Protein AF-A0A0C9X434-F1 (afdb_monomer_lite)

Secondary structure (DSSP, 8-state):
-HHHHHTTTT------PPPP-BPP----HHHHHHHHHHHS-TT--HHHHHHHHHHHHT-HHHHHHHHHHHS--STTPPP-SS-HHHHHHHHHHHHHH-HHHHHTTS-HHHHTT---HHHHHHHHHHHHHHHHHHTT--SB-TTS-B--PPPPBP-GGG--------S--S-SSTT--TT------

Foldseek 3Di:
DVVVVVVVVPVPPPPPDPFDADEFQPDPVVLLVVLQPVQWAPPQDPVLSVLLSCLLLQPQVLQLVQLCLCQDDDPPRDHDLFDPSLLVSLVVSCVVCDDVNLNRRDYPVQVVVVDDPVSSSVSVSNSSVSSCVSSVSHCADPVSDGNHRHDRYDCVVVDDDDDDDDPDPDDPDPPDDPPPPDPPD

Organism: NCBI:txid1095629

Radius of gyration: 24.81 Å; chains: 1; bounding box: 71×57×75 Å

Structure (mmCIF, N/CA/C/O backbone):
data_AF-A0A0C9X434-F1
#
_entry.id   AF-A0A0C9X434-F1
#
loop_
_atom_site.group_PDB
_atom_site.id
_atom_site.type_symbol
_atom_site.label_atom_id
_atom_site.label_alt_id
_atom_site.label_comp_id
_atom_site.label_asym_id
_atom_site.label_entity_id
_atom_site.label_seq_id
_atom_site.pdbx_PDB_ins_code
_atom_site.Cartn_x
_atom_site.Cartn_y
_atom_site.Cartn_z
_atom_site.occupancy
_atom_site.B_iso_or_equiv
_atom_site.auth_seq_id
_atom_site.auth_comp_id
_atom_site.auth_asym_id
_atom_site.auth_atom_id
_atom_site.pdbx_PDB_model_num
ATOM 1 N N . ILE A 1 1 ? -21.877 -4.571 -55.186 1.00 58.72 1 ILE A N 1
ATOM 2 C CA . ILE A 1 1 ? -22.002 -5.727 -54.260 1.00 58.72 1 ILE A CA 1
ATOM 3 C C . ILE A 1 1 ? -20.679 -6.030 -53.544 1.00 58.72 1 ILE A C 1
ATOM 5 O O . ILE A 1 1 ? -20.698 -6.117 -52.329 1.00 58.72 1 ILE A O 1
ATOM 9 N N . LEU A 1 2 ? -19.528 -6.064 -54.231 1.00 55.84 2 LEU A N 1
ATOM 10 C CA . LEU A 1 2 ? -18.211 -6.317 -53.606 1.00 55.84 2 LEU A CA 1
ATOM 11 C C . LEU A 1 2 ? -17.704 -5.235 -52.627 1.00 55.84 2 LEU A C 1
ATOM 13 O O . LEU A 1 2 ? -17.025 -5.563 -51.663 1.00 55.84 2 LEU A O 1
ATOM 17 N N . VAL A 1 3 ? -18.071 -3.964 -52.819 1.00 55.84 3 VAL A N 1
ATOM 18 C CA . VAL A 1 3 ? -17.624 -2.860 -51.937 1.00 55.84 3 VAL A CA 1
ATOM 19 C C . VAL A 1 3 ? -18.258 -2.934 -50.539 1.00 55.84 3 VAL A C 1
ATOM 21 O O . VAL A 1 3 ? -17.633 -2.547 -49.560 1.00 55.84 3 VAL A O 1
ATOM 24 N N . TRP A 1 4 ? -19.458 -3.510 -50.428 1.00 54.38 4 TRP A N 1
ATOM 25 C CA . TRP A 1 4 ? -20.174 -3.654 -49.154 1.00 54.38 4 TRP A CA 1
ATOM 26 C C . TRP A 1 4 ? -19.685 -4.839 -48.306 1.00 54.38 4 TRP A C 1
ATOM 28 O O . TRP A 1 4 ? -19.916 -4.867 -47.101 1.00 54.38 4 TRP A O 1
ATOM 38 N N . PHE A 1 5 ? -18.977 -5.801 -48.909 1.00 55.50 5 PHE A N 1
ATOM 39 C CA . PHE A 1 5 ? -18.394 -6.934 -48.180 1.00 55.50 5 PHE A CA 1
ATOM 40 C C . PHE A 1 5 ? -17.085 -6.569 -47.466 1.00 55.50 5 PHE A C 1
ATOM 42 O O . PHE A 1 5 ? -16.786 -7.133 -46.417 1.00 55.50 5 PHE A O 1
ATOM 49 N N . LEU A 1 6 ? -16.335 -5.588 -47.979 1.00 54.69 6 LEU A N 1
ATOM 50 C CA . LEU A 1 6 ? -15.080 -5.129 -47.368 1.00 54.69 6 LEU A CA 1
ATOM 51 C C . LEU A 1 6 ? -15.298 -4.220 -46.151 1.00 54.69 6 LEU A C 1
ATOM 53 O O . LEU A 1 6 ? -14.423 -4.122 -45.301 1.00 54.69 6 LEU A O 1
ATOM 57 N N . THR A 1 7 ? -16.470 -3.595 -46.022 1.00 55.66 7 THR A N 1
ATOM 58 C CA . THR A 1 7 ? -16.814 -2.776 -44.849 1.00 55.66 7 THR A CA 1
ATOM 59 C C . THR A 1 7 ? -17.311 -3.599 -43.659 1.00 55.66 7 THR A C 1
ATOM 61 O O . THR A 1 7 ? -17.384 -3.070 -42.554 1.00 55.66 7 THR A O 1
ATOM 64 N N . TRP A 1 8 ? -17.639 -4.884 -43.853 1.00 50.28 8 TRP A N 1
ATOM 65 C CA . TRP A 1 8 ? -18.093 -5.766 -42.768 1.00 50.28 8 TRP A CA 1
ATOM 66 C C . TRP A 1 8 ? -16.923 -6.446 -42.036 1.00 50.28 8 TRP A C 1
ATOM 68 O O . TRP A 1 8 ? -17.038 -6.760 -40.854 1.00 50.28 8 TRP A O 1
ATOM 78 N N . SER A 1 9 ? -15.759 -6.620 -42.678 1.00 50.66 9 SER A N 1
ATOM 79 C CA . SER A 1 9 ? -14.592 -7.241 -42.025 1.00 50.66 9 SER A CA 1
ATOM 80 C C . SER A 1 9 ? -13.785 -6.282 -41.137 1.00 50.66 9 SER A C 1
ATOM 82 O O . SER A 1 9 ? -12.748 -6.675 -40.608 1.00 50.66 9 SER A O 1
ATOM 84 N N . SER A 1 10 ? -14.232 -5.034 -40.969 1.00 52.25 10 SER A N 1
ATOM 85 C CA . SER A 1 10 ? -13.560 -4.015 -40.148 1.00 52.25 10 SER A CA 1
ATOM 86 C C . SER A 1 10 ? -14.001 -4.017 -38.685 1.00 52.25 10 SER A C 1
ATOM 88 O O . SER A 1 10 ? -13.535 -3.176 -37.916 1.00 52.25 10 SER A O 1
ATOM 90 N N . VAL A 1 11 ? -14.860 -4.955 -38.268 1.00 59.09 11 VAL A N 1
ATOM 91 C CA . VAL A 1 11 ? -15.034 -5.268 -36.843 1.00 59.09 11 VAL A CA 1
ATOM 92 C C . VAL A 1 11 ? -13.801 -6.056 -36.408 1.00 59.09 11 VAL A C 1
ATOM 94 O O . VAL A 1 11 ? -13.828 -7.265 -36.202 1.00 59.09 11 VAL A O 1
ATOM 97 N N . VAL A 1 12 ? -12.670 -5.353 -36.362 1.00 58.56 12 VAL A N 1
ATOM 98 C CA . VAL A 1 12 ? -11.446 -5.829 -35.740 1.00 58.56 12 VAL A CA 1
ATOM 99 C C . VAL A 1 12 ? -11.810 -6.019 -34.279 1.00 58.56 12 VAL A C 1
ATOM 101 O O . VAL A 1 12 ? -11.968 -5.050 -33.537 1.00 58.56 12 VAL A O 1
ATOM 104 N N . SER A 1 13 ? -12.015 -7.269 -33.875 1.00 53.12 13 SER A N 1
ATOM 105 C CA . SER A 1 13 ? -12.019 -7.633 -32.468 1.00 53.12 13 SER A CA 1
ATOM 106 C C . SER A 1 13 ? -10.692 -7.147 -31.897 1.00 53.12 13 SER A C 1
ATOM 108 O O . SER A 1 13 ? -9.650 -7.750 -32.144 1.00 53.12 13 SER A O 1
ATOM 110 N N . PHE A 1 14 ? -10.708 -6.025 -31.179 1.00 53.12 14 PHE A N 1
ATOM 111 C CA . PHE A 1 14 ? -9.591 -5.633 -30.337 1.00 53.12 14 PHE A CA 1
ATOM 112 C C . PHE A 1 14 ? -9.531 -6.660 -29.212 1.00 53.12 14 PHE A C 1
ATOM 114 O O . PHE A 1 14 ? -10.149 -6.503 -28.162 1.00 53.12 14 PHE A O 1
ATOM 121 N N . THR A 1 15 ? -8.830 -7.763 -29.453 1.00 56.44 15 THR A N 1
ATOM 122 C CA . THR A 1 15 ? -8.401 -8.642 -28.378 1.00 56.44 15 THR A CA 1
ATOM 123 C C . THR A 1 15 ? -7.358 -7.858 -27.594 1.00 56.44 15 THR A C 1
ATOM 125 O O . THR A 1 15 ? -6.183 -7.828 -27.959 1.00 56.44 15 THR A O 1
ATOM 128 N N . TYR A 1 16 ? -7.795 -7.156 -26.551 1.00 58.44 16 TYR A N 1
ATOM 129 C CA . TYR A 1 16 ? -6.883 -6.685 -25.522 1.00 58.44 16 TYR A CA 1
ATOM 130 C C . TYR A 1 16 ? -6.315 -7.938 -24.861 1.00 58.44 16 TYR A C 1
ATOM 132 O O . TYR A 1 16 ? -7.017 -8.631 -24.126 1.00 58.44 16 TYR A O 1
ATOM 140 N N . ALA A 1 17 ? -5.059 -8.268 -25.162 1.00 59.09 17 ALA A N 1
ATOM 141 C CA . ALA A 1 17 ? -4.312 -9.150 -24.284 1.00 59.09 17 ALA A CA 1
ATOM 142 C C . ALA A 1 17 ? -4.352 -8.509 -22.892 1.00 59.09 17 ALA A C 1
ATOM 144 O O . ALA A 1 17 ? -4.093 -7.307 -22.770 1.00 59.09 17 ALA A O 1
ATOM 145 N N . ALA A 1 18 ? -4.736 -9.278 -21.870 1.00 67.75 18 ALA A N 1
ATOM 146 C CA . ALA A 1 18 ? -4.670 -8.799 -20.498 1.00 67.75 18 ALA A CA 1
ATOM 147 C C . ALA A 1 18 ? -3.255 -8.260 -20.260 1.00 67.75 18 ALA A C 1
ATOM 149 O O . ALA A 1 18 ? -2.272 -8.935 -20.584 1.00 67.75 18 ALA A O 1
ATOM 150 N N . SER A 1 19 ? -3.154 -7.019 -19.776 1.00 74.50 19 SER A N 1
ATOM 151 C CA . SER A 1 19 ? -1.856 -6.433 -19.453 1.00 74.50 19 SER A CA 1
ATOM 152 C C . SER A 1 19 ? -1.111 -7.393 -18.527 1.00 74.50 19 SER A C 1
ATOM 154 O O . SER A 1 19 ? -1.734 -7.915 -17.601 1.00 74.50 19 SER A O 1
ATOM 156 N N . PRO A 1 20 ? 0.188 -7.644 -18.752 1.00 88.00 20 PRO A N 1
ATOM 157 C CA . PRO A 1 20 ? 0.951 -8.516 -17.874 1.00 88.00 20 PRO A CA 1
ATOM 158 C C . PRO A 1 20 ? 0.869 -7.989 -16.436 1.00 88.00 20 PRO A C 1
ATOM 160 O O . PRO A 1 20 ? 0.933 -6.778 -16.209 1.00 88.00 20 PRO A O 1
ATOM 163 N N . GLN A 1 21 ? 0.695 -8.904 -15.487 1.00 92.44 21 GLN A N 1
ATOM 164 C CA . GLN A 1 21 ? 0.549 -8.611 -14.064 1.00 92.44 21 GLN A CA 1
ATOM 165 C C . GLN A 1 21 ? 1.697 -9.244 -13.280 1.00 92.44 21 GLN A C 1
ATOM 167 O O . GLN A 1 21 ? 2.236 -10.278 -13.677 1.00 92.44 21 GLN A O 1
ATOM 172 N N . HIS A 1 22 ? 2.054 -8.638 -12.150 1.00 92.75 22 HIS A N 1
ATOM 173 C CA . HIS A 1 22 ? 2.892 -9.296 -11.152 1.00 92.75 22 HIS A CA 1
ATOM 174 C C . HIS A 1 22 ? 2.028 -10.036 -10.131 1.00 92.75 22 HIS A C 1
ATOM 176 O O . HIS A 1 22 ? 0.916 -9.592 -9.845 1.00 92.75 22 HIS A O 1
ATOM 182 N N . PRO A 1 23 ? 2.536 -11.133 -9.545 1.00 93.56 23 PRO A N 1
ATOM 183 C CA . PRO A 1 23 ? 1.849 -11.804 -8.451 1.00 93.56 23 PRO A CA 1
ATOM 184 C C . PRO A 1 23 ? 1.700 -10.872 -7.244 1.00 93.56 23 PRO A C 1
ATOM 186 O O . PRO A 1 23 ? 2.479 -9.925 -7.065 1.00 93.56 23 PRO A O 1
ATOM 189 N N . PHE A 1 24 ? 0.720 -11.172 -6.392 1.00 94.62 24 PHE A N 1
ATOM 190 C CA . PHE A 1 24 ? 0.567 -10.487 -5.117 1.00 94.62 24 PHE A CA 1
ATOM 191 C C . PHE A 1 24 ? 1.856 -10.615 -4.280 1.00 94.62 24 PHE A C 1
ATOM 193 O O . PHE A 1 24 ? 2.555 -11.631 -4.365 1.00 94.62 24 PHE A O 1
ATOM 200 N N . PRO A 1 25 ? 2.238 -9.596 -3.485 1.00 93.81 25 PRO A N 1
ATOM 201 C CA . PRO A 1 25 ? 3.433 -9.671 -2.655 1.00 93.81 25 PRO A CA 1
ATOM 202 C C . PRO A 1 25 ? 3.464 -10.886 -1.719 1.00 93.81 25 PRO A C 1
ATOM 204 O O . PRO A 1 25 ? 2.864 -10.887 -0.646 1.00 93.81 25 PRO A O 1
ATOM 207 N N . ASN A 1 26 ? 4.260 -11.892 -2.083 1.00 93.94 26 ASN A N 1
ATOM 208 C CA . ASN A 1 26 ? 4.525 -13.047 -1.232 1.00 93.94 26 ASN A CA 1
ATOM 209 C C . ASN A 1 26 ? 5.639 -12.716 -0.221 1.00 93.94 26 ASN A C 1
ATOM 211 O O . ASN A 1 26 ? 6.844 -12.886 -0.475 1.00 93.94 26 ASN A O 1
ATOM 215 N N . ILE A 1 27 ? 5.226 -12.156 0.917 1.00 94.81 27 ILE A N 1
ATOM 216 C CA . ILE A 1 27 ? 6.074 -11.901 2.083 1.00 94.81 27 ILE A CA 1
ATOM 217 C C . ILE A 1 27 ? 5.517 -12.623 3.315 1.00 94.81 27 ILE A C 1
ATOM 219 O O . ILE A 1 27 ? 4.300 -12.762 3.440 1.00 94.81 27 ILE A O 1
ATOM 223 N N . PRO A 1 28 ? 6.371 -13.051 4.264 1.00 96.75 28 PRO A N 1
ATOM 224 C CA . PRO A 1 28 ? 5.884 -13.588 5.526 1.00 96.75 28 PRO A CA 1
ATOM 225 C C . PRO A 1 28 ? 4.999 -12.568 6.246 1.00 96.75 28 PRO A C 1
ATOM 227 O O . PRO A 1 28 ? 5.382 -11.406 6.400 1.00 96.75 28 PRO A O 1
ATOM 230 N N . PHE A 1 29 ? 3.845 -13.014 6.745 1.00 95.69 29 PHE A N 1
ATOM 231 C CA . PHE A 1 29 ? 2.950 -12.147 7.512 1.00 95.69 29 PHE A CA 1
ATOM 232 C C . PHE A 1 29 ? 3.638 -11.556 8.752 1.00 95.69 29 PHE A C 1
ATOM 234 O O . PHE A 1 29 ? 3.378 -10.408 9.095 1.00 95.69 29 PHE A O 1
ATOM 241 N N . SER A 1 30 ? 4.561 -12.292 9.385 1.00 97.25 30 SER A N 1
ATOM 242 C CA . SER A 1 30 ? 5.370 -11.781 10.500 1.00 97.25 30 SER A CA 1
ATOM 243 C C . SER A 1 30 ? 6.166 -10.537 10.109 1.00 97.25 30 SER A C 1
ATOM 245 O O . SER A 1 30 ? 6.069 -9.520 10.782 1.00 97.25 30 SER A O 1
ATOM 247 N N . LEU A 1 31 ? 6.856 -10.563 8.964 1.00 96.75 31 LEU A N 1
ATOM 248 C CA . LEU A 1 31 ? 7.609 -9.413 8.459 1.00 96.75 31 LEU A CA 1
ATOM 249 C C . LEU A 1 31 ? 6.696 -8.204 8.200 1.00 96.75 31 LEU A C 1
ATOM 251 O O . LEU A 1 31 ? 7.048 -7.070 8.535 1.00 96.75 31 LEU A O 1
ATOM 255 N N . PHE A 1 32 ? 5.519 -8.442 7.615 1.00 96.31 32 PHE A N 1
ATOM 256 C CA . PHE A 1 32 ? 4.526 -7.391 7.397 1.00 96.31 32 PHE A CA 1
ATOM 257 C C . PHE A 1 32 ? 4.016 -6.808 8.722 1.00 96.31 32 PHE A C 1
ATOM 259 O O . PHE A 1 32 ? 4.030 -5.592 8.908 1.00 96.31 32 PHE A O 1
ATOM 266 N N . SER A 1 33 ? 3.620 -7.674 9.655 1.00 96.62 33 SER A N 1
ATOM 267 C CA . SER A 1 33 ? 3.124 -7.306 10.981 1.00 96.62 33 SER A CA 1
ATOM 268 C C . SER A 1 33 ? 4.163 -6.505 11.768 1.00 96.62 33 SER A C 1
ATOM 270 O O . SER A 1 33 ? 3.843 -5.438 12.286 1.00 96.62 33 SER A O 1
ATOM 272 N N . ASP A 1 34 ? 5.420 -6.948 11.791 1.00 96.88 34 ASP A N 1
ATOM 273 C CA . ASP A 1 34 ? 6.517 -6.249 12.469 1.00 96.88 34 ASP A CA 1
ATOM 274 C C . ASP A 1 34 ? 6.764 -4.866 11.851 1.00 96.88 34 ASP A C 1
ATOM 276 O O . ASP A 1 34 ? 7.004 -3.877 12.550 1.00 96.88 34 ASP A O 1
ATOM 280 N N . THR A 1 35 ? 6.648 -4.756 10.524 1.00 96.12 35 THR A N 1
ATOM 281 C CA . THR A 1 35 ? 6.764 -3.471 9.819 1.00 96.12 35 THR A CA 1
ATOM 282 C C . THR A 1 35 ? 5.624 -2.522 10.194 1.00 96.12 35 THR A C 1
ATOM 284 O O . THR A 1 35 ? 5.858 -1.338 10.422 1.00 96.12 35 THR A O 1
ATOM 287 N N . VAL A 1 36 ? 4.393 -3.028 10.293 1.00 96.19 36 VAL A N 1
ATOM 288 C CA . VAL A 1 36 ? 3.222 -2.252 10.727 1.00 96.19 36 VAL A CA 1
ATOM 289 C C . VAL A 1 36 ? 3.396 -1.776 12.170 1.00 96.19 36 VAL A C 1
ATOM 291 O O . VAL A 1 36 ? 3.253 -0.583 12.432 1.00 96.19 36 VAL A O 1
ATOM 294 N N . GLN A 1 37 ? 3.769 -2.670 13.089 1.00 94.81 37 GLN A N 1
ATOM 295 C CA . GLN A 1 37 ? 3.933 -2.355 14.513 1.00 94.81 37 GLN A CA 1
ATOM 296 C C . GLN A 1 37 ? 5.099 -1.397 14.782 1.00 94.81 37 GLN A C 1
ATOM 298 O O . GLN A 1 37 ? 5.015 -0.548 15.664 1.00 94.81 37 GLN A O 1
ATOM 303 N N . SER A 1 38 ? 6.185 -1.495 14.012 1.00 94.94 38 SER A N 1
ATOM 304 C CA . SER A 1 38 ? 7.344 -0.603 14.158 1.00 94.94 38 SER A CA 1
ATOM 305 C C . SER A 1 38 ? 7.131 0.789 13.557 1.00 94.94 38 SER A C 1
ATOM 307 O O . SER A 1 38 ? 7.866 1.723 13.894 1.00 94.94 38 SER A O 1
ATOM 309 N N . HIS A 1 39 ? 6.150 0.952 12.663 1.00 94.31 39 HIS A N 1
ATOM 310 C CA . HIS A 1 39 ? 5.916 2.216 11.972 1.00 94.31 39 HIS A CA 1
ATOM 311 C C . HIS A 1 39 ? 4.617 2.917 12.332 1.00 94.31 39 HIS A C 1
ATOM 313 O O . HIS A 1 39 ? 4.609 4.138 12.239 1.00 94.31 39 HIS A O 1
ATOM 319 N N . PHE A 1 40 ? 3.543 2.245 12.731 1.00 95.56 40 PHE A N 1
ATOM 320 C CA . PHE A 1 40 ? 2.268 2.896 13.054 1.00 95.56 40 PHE A CA 1
ATOM 321 C C . PHE A 1 40 ? 2.004 2.994 14.556 1.00 95.56 40 PHE A C 1
ATOM 323 O O . PHE A 1 40 ? 2.776 2.497 15.371 1.00 95.56 40 PHE A O 1
ATOM 330 N N . GLY A 1 41 ? 0.951 3.733 14.922 1.00 93.56 41 GLY A N 1
ATOM 331 C CA . GLY A 1 41 ? 0.478 3.780 16.301 1.00 93.56 41 GLY A CA 1
ATOM 332 C C . GLY A 1 41 ? -0.080 2.424 16.731 1.00 93.56 41 GLY A C 1
ATOM 333 O O . GLY A 1 41 ? -0.521 1.631 15.898 1.00 93.56 41 GLY A O 1
ATOM 334 N N . THR A 1 42 ? -0.076 2.167 18.036 1.00 93.31 42 THR A N 1
ATOM 335 C CA . THR A 1 42 ? -0.544 0.902 18.631 1.00 93.31 42 THR A CA 1
ATOM 336 C C . THR A 1 42 ? -2.022 0.625 18.361 1.00 93.31 42 THR A C 1
ATOM 338 O O . THR A 1 42 ? -2.418 -0.532 18.281 1.00 93.31 42 THR A O 1
ATOM 341 N N . ASP A 1 43 ? -2.813 1.677 18.142 1.00 94.44 43 ASP A N 1
ATOM 342 C CA . ASP A 1 43 ? -4.264 1.593 17.944 1.00 94.44 43 ASP A CA 1
ATOM 343 C C . ASP A 1 43 ? -4.671 1.507 16.462 1.00 94.44 43 ASP A C 1
ATOM 345 O O . ASP A 1 43 ? -5.837 1.704 16.105 1.00 94.44 43 ASP A O 1
ATOM 349 N N . VAL A 1 44 ? -3.719 1.256 15.553 1.00 96.44 44 VAL A N 1
ATOM 350 C CA . VAL A 1 44 ? -4.034 1.109 14.130 1.00 96.44 44 VAL A CA 1
ATOM 351 C C . VAL A 1 44 ? -4.926 -0.115 13.896 1.00 96.44 44 VAL A C 1
ATOM 353 O O . VAL A 1 44 ? -4.575 -1.250 14.205 1.00 96.44 44 VAL A O 1
ATOM 356 N N . SER A 1 45 ? -6.109 0.110 13.322 1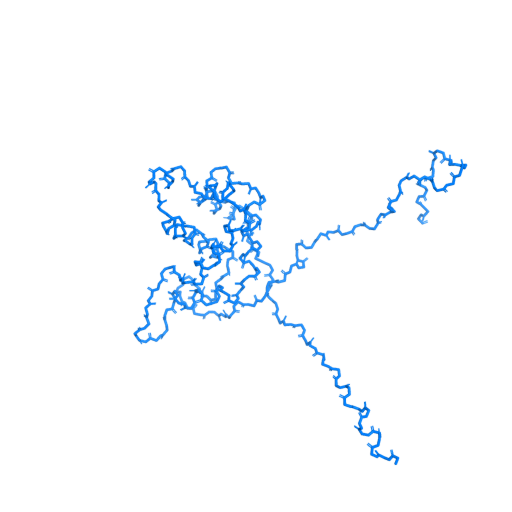.00 96.62 45 SER A N 1
ATOM 357 C CA . SER A 1 45 ? -7.050 -0.980 13.048 1.00 96.62 45 SER A CA 1
ATOM 358 C C . SER A 1 45 ? -6.614 -1.837 11.856 1.00 96.62 45 SER A C 1
ATOM 360 O O . SER A 1 45 ? -6.044 -1.323 10.888 1.00 96.62 45 SER A O 1
ATOM 362 N N . LEU A 1 46 ? -6.993 -3.121 11.857 1.00 96.81 46 LEU A N 1
ATOM 363 C CA . LEU A 1 46 ? -6.809 -4.015 10.707 1.00 96.81 46 LEU A CA 1
ATOM 364 C C . LEU A 1 46 ? -7.394 -3.417 9.418 1.00 96.81 46 LEU A C 1
ATOM 366 O O . LEU A 1 46 ? -6.744 -3.441 8.379 1.00 96.81 46 LEU A O 1
ATOM 370 N N . ALA A 1 47 ? -8.587 -2.818 9.484 1.00 97.12 47 ALA A N 1
ATOM 371 C CA . ALA A 1 47 ? -9.216 -2.186 8.325 1.00 97.12 47 ALA A CA 1
ATOM 372 C C . ALA A 1 47 ? -8.361 -1.043 7.746 1.00 97.12 47 ALA A C 1
ATOM 374 O O . ALA A 1 47 ? -8.278 -0.888 6.529 1.00 97.12 47 ALA A O 1
ATOM 375 N N . THR A 1 48 ? -7.695 -0.261 8.602 1.00 97.81 48 THR A N 1
ATOM 376 C CA . THR A 1 48 ? -6.765 0.791 8.170 1.00 97.81 48 THR A CA 1
ATOM 377 C C . THR A 1 48 ? -5.512 0.192 7.525 1.00 97.81 48 THR A C 1
ATOM 379 O O . THR A 1 48 ? -5.079 0.670 6.477 1.00 97.81 48 THR A O 1
ATOM 382 N N . VAL A 1 49 ? -4.951 -0.870 8.112 1.00 97.69 49 VAL A N 1
ATOM 383 C CA . VAL A 1 49 ? -3.786 -1.580 7.559 1.00 97.69 49 VAL A CA 1
ATOM 384 C C . VAL A 1 49 ? -4.104 -2.167 6.180 1.00 97.69 49 VAL A C 1
ATOM 386 O O . VAL A 1 49 ? -3.334 -1.966 5.243 1.00 97.69 49 VAL A O 1
ATOM 389 N N . LEU A 1 50 ? -5.263 -2.813 6.020 1.00 97.31 50 LEU A N 1
ATOM 390 C CA . LEU A 1 50 ? -5.729 -3.331 4.731 1.00 97.31 50 LEU A CA 1
ATOM 391 C C . LEU A 1 50 ? -5.956 -2.205 3.718 1.00 97.31 50 LEU A C 1
ATOM 393 O O . LEU A 1 50 ? -5.545 -2.326 2.569 1.00 97.31 50 LEU A O 1
ATOM 397 N N . ALA A 1 51 ? -6.540 -1.077 4.134 1.00 98.00 51 ALA A N 1
ATOM 398 C CA . ALA A 1 51 ? -6.700 0.077 3.253 1.00 98.00 51 ALA A CA 1
ATOM 399 C C . ALA A 1 51 ? -5.349 0.596 2.731 1.00 98.00 51 ALA A C 1
ATOM 401 O O . ALA A 1 51 ? -5.261 0.965 1.562 1.00 98.00 51 ALA A O 1
ATOM 402 N N . ILE A 1 52 ? -4.298 0.597 3.558 1.00 98.06 52 ILE A N 1
ATOM 403 C CA . ILE A 1 52 ? -2.934 0.962 3.143 1.00 98.06 52 ILE A CA 1
ATOM 404 C C . ILE A 1 52 ? -2.358 -0.067 2.176 1.00 98.06 52 ILE A C 1
ATOM 406 O O . ILE A 1 52 ? -1.845 0.328 1.131 1.00 98.06 52 ILE A O 1
ATOM 410 N N . LEU A 1 53 ? -2.466 -1.358 2.500 1.00 97.69 53 LEU A N 1
ATOM 411 C CA . LEU A 1 53 ? -2.001 -2.446 1.639 1.00 97.69 53 LEU A CA 1
ATOM 412 C C . LEU A 1 53 ? -2.616 -2.329 0.242 1.00 97.69 53 LEU A C 1
ATOM 414 O O . LEU A 1 53 ? -1.878 -2.203 -0.733 1.00 97.69 53 LEU A O 1
ATOM 418 N N . PHE A 1 54 ? -3.948 -2.266 0.163 1.00 97.25 54 PHE A N 1
ATOM 419 C CA . PHE A 1 54 ? -4.667 -2.125 -1.102 1.00 97.25 54 PHE A CA 1
ATOM 420 C C . PHE A 1 54 ? -4.321 -0.825 -1.823 1.00 97.25 54 PHE A C 1
ATOM 422 O O . PHE A 1 54 ? -4.122 -0.820 -3.028 1.00 97.25 54 PHE A O 1
ATOM 429 N N . THR A 1 55 ? -4.155 0.282 -1.096 1.00 98.12 55 THR A N 1
ATOM 430 C CA . THR A 1 55 ? -3.717 1.545 -1.706 1.00 98.12 55 THR A CA 1
ATOM 431 C C . THR A 1 55 ? -2.336 1.419 -2.354 1.00 98.12 55 THR A C 1
ATOM 433 O O . THR A 1 55 ? -2.112 2.001 -3.409 1.00 98.12 55 THR A O 1
ATOM 436 N N . LEU A 1 56 ? -1.403 0.669 -1.768 1.00 98.12 56 LEU A N 1
ATOM 437 C CA . LEU A 1 56 ? -0.066 0.505 -2.340 1.00 98.12 56 LEU A CA 1
ATOM 438 C C . LEU A 1 56 ? -0.059 -0.434 -3.553 1.00 98.12 56 LEU A C 1
ATOM 440 O O . LEU A 1 56 ? 0.533 -0.079 -4.571 1.00 98.12 56 LEU A O 1
ATOM 444 N N . VAL A 1 57 ? -0.721 -1.593 -3.473 1.00 97.06 57 VAL A N 1
ATOM 445 C CA . VAL A 1 57 ? -0.745 -2.571 -4.583 1.00 97.06 57 VAL A CA 1
ATOM 446 C C . VAL A 1 57 ? -1.544 -2.071 -5.793 1.00 97.06 57 VAL A C 1
ATOM 448 O O . VAL A 1 57 ? -1.168 -2.367 -6.922 1.00 97.06 57 VAL A O 1
ATOM 451 N N . GLU A 1 58 ? -2.560 -1.227 -5.575 1.00 97.12 58 GLU A N 1
ATOM 452 C CA . GLU A 1 58 ? -3.400 -0.646 -6.636 1.00 97.12 58 GLU A CA 1
ATOM 453 C C . GLU A 1 58 ? -2.798 0.604 -7.302 1.00 97.12 58 GLU A C 1
ATOM 455 O O . GLU A 1 58 ? -3.412 1.198 -8.186 1.00 97.12 58 GLU A O 1
ATOM 460 N N . ASN A 1 59 ? -1.607 1.058 -6.888 1.00 97.69 59 ASN A N 1
ATOM 461 C CA . ASN A 1 59 ? -0.988 2.279 -7.425 1.00 97.69 59 ASN A CA 1
ATOM 462 C C . ASN A 1 59 ? 0.449 2.063 -7.960 1.00 97.69 59 ASN A C 1
ATOM 464 O O . ASN A 1 59 ? 1.351 2.848 -7.637 1.00 97.69 59 ASN A O 1
ATOM 468 N N . PRO A 1 60 ? 0.703 1.047 -8.813 1.00 96.88 60 PRO A N 1
ATOM 469 C CA . PRO A 1 60 ? 2.051 0.700 -9.274 1.00 96.88 60 PRO A CA 1
ATOM 470 C C . PRO A 1 60 ? 2.706 1.802 -10.116 1.00 96.88 60 PRO A C 1
ATOM 472 O O . PRO A 1 60 ? 3.894 2.069 -9.949 1.00 96.88 60 PRO A O 1
ATOM 475 N N . ASP A 1 61 ? 1.965 2.496 -10.987 1.00 96.88 61 ASP A N 1
ATOM 476 C CA . ASP A 1 61 ? 2.521 3.594 -11.793 1.00 96.88 61 ASP A CA 1
ATOM 477 C C . ASP A 1 61 ? 2.967 4.774 -10.920 1.00 96.88 61 ASP A C 1
ATOM 479 O O . ASP A 1 61 ? 4.044 5.337 -11.130 1.00 96.88 61 ASP A O 1
ATOM 483 N N . LEU A 1 62 ? 2.194 5.103 -9.882 1.00 97.94 62 LEU A N 1
ATOM 484 C CA . LEU A 1 62 ? 2.572 6.130 -8.914 1.00 97.94 62 LEU A CA 1
ATOM 485 C C . LEU A 1 62 ? 3.835 5.719 -8.146 1.00 97.94 62 LEU A C 1
ATOM 487 O O . LEU A 1 62 ? 4.741 6.538 -7.971 1.00 97.94 62 LEU A O 1
ATOM 491 N N . LEU A 1 63 ? 3.933 4.455 -7.724 1.00 97.81 63 LEU A N 1
ATOM 492 C CA . LEU A 1 63 ? 5.128 3.933 -7.059 1.00 97.81 63 LEU A CA 1
ATOM 493 C C . LEU A 1 63 ? 6.345 3.919 -7.996 1.00 97.81 63 LEU A C 1
ATOM 495 O O . LEU A 1 63 ? 7.427 4.329 -7.576 1.00 97.81 63 LEU A O 1
ATOM 499 N N . ASN A 1 64 ? 6.180 3.561 -9.273 1.00 97.06 64 ASN A N 1
ATOM 500 C CA . ASN A 1 64 ? 7.242 3.660 -10.278 1.00 97.06 64 ASN A CA 1
ATOM 501 C C . ASN A 1 64 ? 7.805 5.087 -10.354 1.00 97.06 64 ASN A C 1
ATOM 503 O O . ASN A 1 64 ? 9.020 5.283 -10.283 1.00 97.06 64 ASN A O 1
ATOM 507 N N . LEU A 1 65 ? 6.924 6.090 -10.436 1.00 96.56 65 LEU A N 1
ATOM 508 C CA . LEU A 1 65 ? 7.311 7.501 -10.475 1.00 96.56 65 LEU A CA 1
ATOM 509 C C . LEU A 1 65 ? 7.995 7.947 -9.176 1.00 96.56 65 LEU A C 1
ATOM 511 O O . LEU A 1 65 ? 9.027 8.625 -9.217 1.00 96.56 65 LEU A O 1
ATOM 515 N N . HIS A 1 66 ? 7.467 7.534 -8.021 1.00 97.12 66 HIS A N 1
ATOM 516 C CA . HIS A 1 66 ? 8.077 7.825 -6.727 1.00 97.12 66 HIS A CA 1
ATOM 517 C C . HIS A 1 66 ? 9.503 7.271 -6.634 1.00 97.12 66 HIS A C 1
ATOM 519 O O . HIS A 1 66 ? 10.425 8.014 -6.280 1.00 97.12 66 HIS A O 1
ATOM 525 N N . PHE A 1 67 ? 9.695 5.990 -6.947 1.00 96.62 67 PHE A N 1
ATOM 526 C CA . PHE A 1 67 ? 10.993 5.341 -6.815 1.00 96.62 67 PHE A CA 1
ATOM 527 C C . PHE A 1 67 ? 11.988 5.797 -7.886 1.00 96.62 67 PHE A C 1
ATOM 529 O O . PHE A 1 67 ? 13.178 5.885 -7.581 1.00 96.62 67 PHE A O 1
ATOM 536 N N . ARG A 1 68 ? 11.537 6.185 -9.090 1.00 94.69 68 ARG A N 1
ATOM 537 C CA . ARG A 1 68 ? 12.409 6.814 -10.099 1.00 94.69 68 ARG A CA 1
ATOM 538 C C . ARG A 1 68 ? 12.965 8.156 -9.625 1.00 94.69 68 ARG A C 1
ATOM 540 O O . ARG A 1 68 ? 14.143 8.426 -9.838 1.00 94.69 68 ARG A O 1
ATOM 547 N N . GLN A 1 69 ? 12.159 8.975 -8.942 1.00 94.19 69 GLN A N 1
ATOM 548 C CA . GLN A 1 69 ? 12.622 10.245 -8.353 1.00 94.19 69 GLN A CA 1
ATOM 549 C C . GLN A 1 69 ? 13.531 10.055 -7.125 1.00 94.19 69 GLN A C 1
ATOM 551 O O . GLN A 1 69 ? 14.324 10.934 -6.783 1.00 94.19 69 GLN A O 1
ATOM 556 N N . LYS A 1 70 ? 13.432 8.906 -6.451 1.00 93.50 70 LYS A N 1
ATOM 557 C CA . LYS A 1 70 ? 14.309 8.537 -5.331 1.00 93.50 70 LYS A CA 1
ATOM 558 C C . LYS A 1 70 ? 15.664 7.988 -5.792 1.00 93.50 70 LYS A C 1
ATOM 560 O O . LYS A 1 70 ? 16.646 8.079 -5.051 1.00 93.50 70 LYS A O 1
ATOM 565 N N . ASN A 1 71 ? 15.717 7.457 -7.012 1.00 92.75 71 ASN A N 1
ATOM 566 C CA . ASN A 1 71 ? 16.901 6.881 -7.643 1.00 92.75 71 ASN A CA 1
ATOM 567 C C . ASN A 1 71 ? 17.228 7.651 -8.935 1.00 92.75 71 ASN A C 1
ATOM 569 O O . ASN A 1 71 ? 16.895 7.184 -10.029 1.00 92.75 71 ASN A O 1
ATOM 573 N N . PRO A 1 72 ? 17.829 8.852 -8.821 1.00 90.06 72 PRO A N 1
ATOM 574 C CA . PRO A 1 72 ? 18.194 9.645 -9.985 1.00 90.06 72 PRO A CA 1
ATOM 575 C C . PRO A 1 72 ? 19.191 8.900 -10.883 1.00 90.06 72 PRO A C 1
ATOM 577 O O . PRO A 1 72 ? 20.091 8.228 -10.383 1.00 90.06 72 PRO A O 1
ATOM 580 N N . GLN A 1 73 ? 19.025 9.019 -12.199 1.00 86.94 73 GLN A N 1
ATOM 581 C CA . GLN A 1 73 ? 19.840 8.326 -13.210 1.00 86.94 73 GLN A CA 1
ATOM 582 C C . GLN A 1 73 ? 20.657 9.292 -14.074 1.00 86.94 73 GLN A C 1
ATOM 584 O O . GLN A 1 73 ? 21.643 8.880 -14.680 1.00 86.94 73 GLN A O 1
ATOM 589 N N . CYS A 1 74 ? 20.269 10.568 -14.131 1.00 87.00 74 CYS A N 1
ATOM 590 C CA . CYS A 1 74 ? 20.941 11.582 -14.938 1.00 87.00 74 CYS A CA 1
ATOM 591 C C . CYS A 1 74 ? 21.610 12.647 -14.060 1.00 87.00 74 CYS A C 1
ATOM 593 O O . CYS A 1 74 ? 21.153 12.952 -12.956 1.00 87.00 74 CYS A O 1
ATOM 595 N N . SER A 1 75 ? 22.699 13.235 -14.567 1.00 87.62 75 SER A N 1
ATOM 596 C CA . SER A 1 75 ? 23.376 14.351 -13.897 1.00 87.62 75 SER A CA 1
ATOM 597 C C . SER A 1 75 ? 22.428 15.547 -13.756 1.00 87.62 75 SER A C 1
ATOM 599 O O . SER A 1 75 ? 21.711 15.884 -14.696 1.00 87.62 75 SER A O 1
ATOM 601 N N . GLY A 1 76 ? 22.417 16.177 -12.580 1.00 87.06 76 GLY A N 1
ATOM 602 C CA . GLY A 1 76 ? 21.534 17.305 -12.260 1.00 87.06 76 GLY A CA 1
ATOM 603 C C . GLY A 1 76 ? 20.148 16.922 -11.724 1.00 87.06 76 GLY A C 1
ATOM 604 O O . GLY A 1 76 ? 19.400 17.807 -11.315 1.00 87.06 76 GLY A O 1
ATOM 605 N N . GLU A 1 77 ? 19.793 15.633 -11.668 1.00 90.25 77 GLU A N 1
ATOM 606 C CA . GLU A 1 77 ? 18.550 15.197 -11.025 1.00 90.25 77 GLU A CA 1
ATOM 607 C C . GLU A 1 77 ? 18.638 15.293 -9.491 1.00 90.25 77 GLU A C 1
ATOM 609 O O . GLU A 1 77 ? 19.582 14.814 -8.857 1.00 90.25 77 GLU A O 1
ATOM 614 N N . ASN A 1 78 ? 17.604 15.866 -8.871 1.00 87.50 78 ASN A N 1
ATOM 615 C CA . ASN A 1 78 ? 17.517 15.964 -7.417 1.00 87.50 78 ASN A CA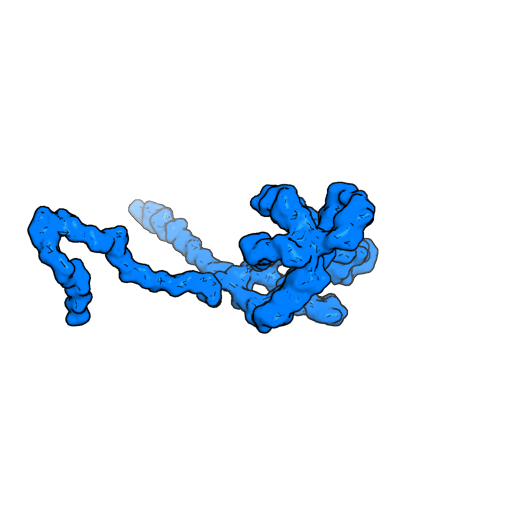 1
ATOM 616 C C . ASN A 1 78 ? 17.069 14.636 -6.802 1.00 87.50 78 ASN A C 1
ATOM 618 O O . ASN A 1 78 ? 15.958 14.164 -7.047 1.00 87.50 78 ASN A O 1
ATOM 622 N N . LYS A 1 79 ? 17.897 14.072 -5.917 1.00 88.88 79 LYS A N 1
ATOM 623 C CA . LYS A 1 79 ? 17.514 12.913 -5.108 1.00 88.88 79 LYS A CA 1
ATOM 624 C C . LYS A 1 79 ? 16.521 13.331 -4.026 1.00 88.88 79 LYS A C 1
ATOM 626 O O . LYS A 1 79 ? 16.854 14.132 -3.154 1.00 88.88 79 LYS A O 1
ATOM 631 N N . THR A 1 80 ? 15.327 12.742 -4.029 1.00 90.06 80 THR A N 1
ATOM 632 C CA . THR A 1 80 ? 14.307 13.010 -3.003 1.00 90.06 80 THR A CA 1
ATOM 633 C C . THR A 1 80 ? 13.968 11.748 -2.221 1.00 90.06 80 THR A C 1
ATOM 635 O O . THR A 1 80 ? 13.773 10.680 -2.790 1.00 90.06 80 THR A O 1
ATOM 638 N N . GLN A 1 81 ? 13.902 11.848 -0.891 1.00 89.31 81 GLN A N 1
ATOM 639 C CA . GLN A 1 81 ? 13.429 10.727 -0.065 1.00 89.31 81 GLN A CA 1
ATOM 640 C C . GLN A 1 81 ? 11.905 10.589 -0.111 1.00 89.31 81 GLN A C 1
ATOM 642 O O . GLN A 1 81 ? 11.386 9.482 -0.043 1.00 89.31 81 GLN A O 1
ATOM 647 N N . VAL A 1 82 ? 11.205 11.718 -0.231 1.00 93.88 82 VAL A N 1
ATOM 648 C CA . VAL A 1 82 ? 9.749 11.814 -0.315 1.00 93.88 82 VAL A CA 1
ATOM 649 C C . VAL A 1 82 ? 9.427 12.608 -1.575 1.00 93.88 82 VAL A C 1
ATOM 651 O O . VAL A 1 82 ? 9.788 13.780 -1.672 1.00 93.88 82 VAL A O 1
ATOM 654 N N . SER A 1 83 ? 8.792 11.952 -2.541 1.00 96.38 83 SER A N 1
ATOM 655 C CA . SER A 1 83 ? 8.389 12.564 -3.810 1.00 96.38 83 SER A CA 1
ATOM 656 C C . SER A 1 83 ? 7.033 13.269 -3.704 1.00 96.38 83 SER A C 1
ATOM 658 O O . SER A 1 83 ? 6.248 13.006 -2.792 1.00 96.38 83 SER A O 1
ATOM 660 N N . GLY A 1 84 ? 6.705 14.108 -4.690 1.00 96.94 84 GLY A N 1
ATOM 661 C CA . GLY A 1 84 ? 5.340 14.627 -4.844 1.00 96.94 84 GLY A CA 1
ATOM 662 C C . GLY A 1 84 ? 4.300 13.517 -5.059 1.00 96.94 84 GLY A C 1
ATOM 663 O O . GLY A 1 84 ? 3.165 13.645 -4.609 1.00 96.94 84 GLY A O 1
ATOM 664 N N . TRP A 1 85 ? 4.703 12.398 -5.668 1.00 97.94 85 TRP A N 1
ATOM 665 C CA . TRP A 1 85 ? 3.842 11.247 -5.955 1.00 97.94 85 TRP A CA 1
ATOM 666 C C . TRP A 1 85 ? 3.364 10.546 -4.683 1.00 97.94 85 TRP A C 1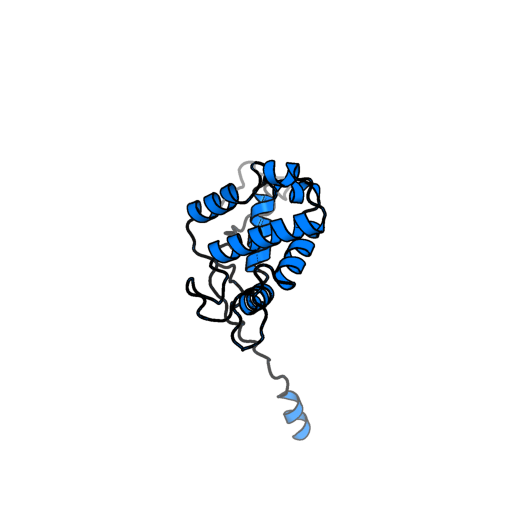
ATOM 668 O O . TRP A 1 85 ? 2.162 10.388 -4.478 1.00 97.94 85 TRP A O 1
ATOM 678 N N . ILE A 1 86 ? 4.284 10.198 -3.778 1.00 98.25 86 ILE A N 1
ATOM 679 C CA . ILE A 1 86 ? 3.917 9.564 -2.502 1.00 98.25 86 ILE A CA 1
ATOM 680 C C . ILE A 1 86 ? 3.136 10.537 -1.601 1.00 98.25 86 ILE A C 1
ATOM 682 O O . ILE A 1 86 ? 2.221 10.122 -0.895 1.00 98.25 86 ILE A O 1
ATOM 686 N N . ILE A 1 87 ? 3.419 11.845 -1.682 1.00 98.25 87 ILE A N 1
ATOM 687 C CA . ILE A 1 87 ? 2.635 12.884 -0.996 1.00 98.25 87 ILE A CA 1
ATOM 688 C C . ILE A 1 87 ? 1.191 12.915 -1.516 1.00 98.25 87 ILE A C 1
ATOM 690 O O . ILE A 1 87 ? 0.255 13.017 -0.720 1.00 98.25 87 ILE A O 1
ATOM 694 N N . ALA A 1 88 ? 0.986 12.831 -2.832 1.00 98.25 88 ALA A N 1
ATOM 695 C CA . ALA A 1 88 ? -0.351 12.781 -3.419 1.00 98.25 88 ALA A CA 1
ATOM 696 C C . ALA A 1 88 ? -1.117 11.530 -2.956 1.00 98.25 88 ALA A C 1
ATOM 698 O O . ALA A 1 88 ? -2.270 11.641 -2.534 1.00 98.25 88 ALA A O 1
ATOM 699 N N . LEU A 1 89 ? -0.447 10.371 -2.934 1.00 98.38 89 LEU A N 1
ATOM 700 C CA . LEU A 1 89 ? -1.020 9.118 -2.436 1.00 98.38 89 LEU A CA 1
ATOM 701 C C . LEU A 1 89 ? -1.440 9.227 -0.963 1.00 98.38 89 LEU A C 1
ATOM 703 O O . LEU A 1 89 ? -2.554 8.853 -0.612 1.00 98.38 89 LEU A O 1
ATOM 707 N N . VAL A 1 90 ? -0.583 9.799 -0.110 1.00 98.19 90 VAL A N 1
ATOM 708 C CA . VAL A 1 90 ? -0.881 10.041 1.311 1.00 98.19 90 VAL A CA 1
ATOM 709 C C . VAL A 1 90 ? -2.111 10.920 1.490 1.00 98.19 90 VAL A C 1
ATOM 711 O O . VAL A 1 90 ? -2.970 10.596 2.304 1.00 98.19 90 VAL A O 1
ATOM 714 N N . ASN A 1 91 ? -2.215 12.021 0.741 1.00 97.69 91 ASN A N 1
ATOM 715 C CA . ASN A 1 91 ? -3.382 12.897 0.836 1.00 97.69 91 ASN A CA 1
ATOM 716 C C . ASN A 1 91 ? -4.665 12.151 0.446 1.00 97.69 91 ASN A C 1
ATOM 718 O O . ASN A 1 91 ? -5.641 12.207 1.188 1.00 97.69 91 ASN A O 1
ATOM 722 N N . SER A 1 92 ? -4.641 11.403 -0.663 1.00 97.88 92 SER A N 1
ATOM 723 C CA . SER A 1 92 ? -5.783 10.591 -1.102 1.00 97.88 92 SER A CA 1
ATOM 724 C C . SER A 1 92 ? -6.177 9.541 -0.054 1.00 97.88 92 SER A C 1
ATOM 726 O O . SER A 1 92 ? -7.351 9.423 0.303 1.00 97.88 92 SER A O 1
ATOM 728 N N . LEU A 1 93 ? -5.191 8.842 0.520 1.00 97.88 93 LEU A N 1
ATOM 729 C CA . LEU A 1 93 ? -5.404 7.865 1.585 1.00 97.88 93 LEU A CA 1
ATOM 730 C C . LEU A 1 93 ? -6.032 8.508 2.826 1.00 97.88 93 LEU A C 1
ATOM 732 O O . LEU A 1 93 ? -7.027 7.992 3.328 1.00 97.88 93 LEU A O 1
ATOM 736 N N . MET A 1 94 ? -5.477 9.623 3.314 1.00 96.56 94 MET A N 1
ATOM 737 C CA . MET A 1 94 ? -5.994 10.332 4.491 1.00 96.56 94 MET A CA 1
ATOM 738 C C . MET A 1 94 ? -7.442 10.779 4.278 1.00 96.56 94 MET A C 1
ATOM 740 O O . MET A 1 94 ? -8.273 10.583 5.161 1.00 96.56 94 MET A O 1
ATOM 744 N N . THR A 1 95 ? -7.768 11.297 3.090 1.00 96.44 95 THR A N 1
ATOM 745 C CA . THR A 1 95 ? -9.148 11.635 2.724 1.00 96.44 95 THR A CA 1
ATOM 746 C C . THR A 1 95 ? -10.057 10.403 2.723 1.00 96.44 95 THR A C 1
ATOM 748 O O . THR A 1 95 ? -11.166 10.472 3.247 1.00 96.44 95 THR A O 1
ATOM 751 N N . LYS A 1 96 ? -9.596 9.259 2.198 1.00 96.62 96 LYS A N 1
ATOM 752 C CA . LYS A 1 96 ? -10.376 8.010 2.140 1.00 96.62 96 LYS A CA 1
ATOM 753 C C . LYS A 1 96 ? -10.650 7.406 3.520 1.00 96.62 96 LYS A C 1
ATOM 755 O O . LYS A 1 96 ? -11.750 6.916 3.771 1.00 96.62 96 LYS A O 1
ATOM 760 N N . ILE A 1 97 ? -9.658 7.397 4.414 1.00 96.56 97 ILE A N 1
ATOM 761 C CA . ILE A 1 97 ? -9.809 6.790 5.748 1.00 96.56 97 ILE A CA 1
ATOM 762 C C . ILE A 1 97 ? -10.420 7.758 6.772 1.00 96.56 97 ILE A C 1
ATOM 764 O O . ILE A 1 97 ? -11.047 7.302 7.730 1.00 96.56 97 ILE A O 1
ATOM 768 N N . GLY A 1 98 ? -10.315 9.067 6.547 1.00 95.81 98 GLY A N 1
ATOM 769 C CA . GLY A 1 98 ? -10.811 10.113 7.438 1.00 95.81 98 GLY A CA 1
ATOM 770 C C . GLY A 1 98 ? -9.885 10.386 8.627 1.00 95.81 98 GLY A C 1
ATOM 771 O O . GLY A 1 98 ? -9.115 9.524 9.054 1.00 95.81 98 GLY A O 1
ATOM 772 N N . ASP A 1 99 ? -9.990 11.592 9.189 1.00 92.19 99 ASP A N 1
ATOM 773 C CA . ASP A 1 99 ? -9.021 12.131 10.156 1.00 92.19 99 ASP A CA 1
ATOM 774 C C . ASP A 1 99 ? -8.845 11.260 11.405 1.00 92.19 99 ASP A C 1
ATOM 776 O O . ASP A 1 99 ? -7.714 10.960 11.786 1.00 92.19 99 ASP A O 1
ATOM 780 N N . LYS A 1 100 ? -9.948 10.764 11.985 1.00 92.12 100 LYS A N 1
ATOM 781 C CA . LYS A 1 100 ? -9.913 9.908 13.185 1.00 92.12 100 LYS A CA 1
ATOM 782 C C . LYS A 1 100 ? -9.086 8.635 12.977 1.00 92.12 100 LYS A C 1
ATOM 784 O O . LYS A 1 100 ? -8.287 8.271 13.829 1.00 92.12 100 LYS A O 1
ATOM 789 N N . ARG A 1 101 ? -9.252 7.955 11.834 1.00 94.44 101 ARG A N 1
ATOM 790 C CA . ARG A 1 101 ? -8.456 6.755 11.506 1.00 94.44 101 ARG A CA 1
ATOM 791 C C . ARG A 1 101 ? -7.047 7.115 11.047 1.00 94.44 101 ARG A C 1
ATOM 793 O O . ARG A 1 101 ? -6.133 6.324 11.233 1.00 94.44 101 ARG A O 1
ATOM 800 N N . ALA A 1 102 ? -6.854 8.285 10.443 1.00 95.19 102 ALA A N 1
ATOM 801 C CA . ALA A 1 102 ? -5.528 8.746 10.057 1.00 95.19 102 ALA A CA 1
ATOM 802 C C . ALA A 1 102 ? -4.650 9.068 11.278 1.00 95.19 102 ALA A C 1
ATOM 804 O O . ALA A 1 102 ? -3.437 8.896 11.208 1.00 95.19 102 ALA A O 1
ATOM 805 N N . GLU A 1 103 ? -5.227 9.507 12.401 1.00 94.19 103 GLU A N 1
ATOM 806 C CA . GLU A 1 103 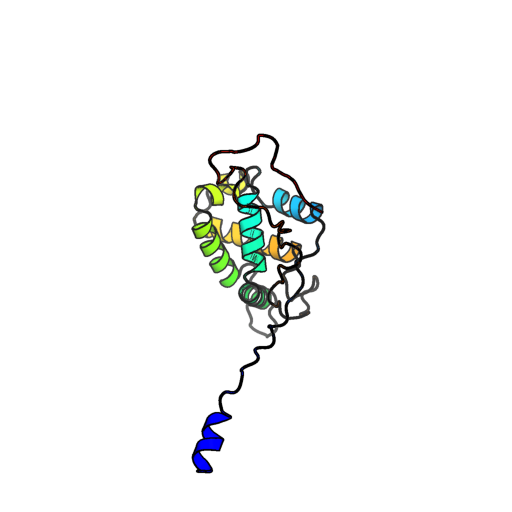? -4.493 9.752 13.652 1.00 94.19 103 GLU A CA 1
ATOM 807 C C . GLU A 1 103 ? -3.814 8.496 14.205 1.00 94.19 103 GLU A C 1
ATOM 809 O O . GLU A 1 103 ? -2.667 8.582 14.639 1.00 94.19 103 GLU A O 1
ATOM 814 N N . THR A 1 104 ? -4.433 7.319 14.065 1.00 95.88 104 THR A N 1
ATOM 815 C CA . THR A 1 104 ? -3.855 6.045 14.533 1.00 95.88 104 THR A CA 1
ATOM 816 C C . THR A 1 104 ? -2.614 5.612 13.737 1.00 95.88 104 THR A C 1
ATOM 818 O O . THR A 1 104 ? -1.930 4.664 14.108 1.00 95.88 104 THR A O 1
ATOM 821 N N . LEU A 1 105 ? -2.302 6.277 12.617 1.00 97.00 105 LEU A N 1
ATOM 822 C CA . LEU A 1 105 ? -1.087 6.028 11.828 1.00 97.00 105 LEU A CA 1
ATOM 823 C C . LEU A 1 105 ? 0.157 6.703 12.420 1.00 97.00 105 LEU A C 1
ATOM 825 O O . LEU A 1 105 ? 1.281 6.476 11.957 1.00 97.00 105 LEU A O 1
ATOM 829 N N . PHE A 1 106 ? -0.018 7.541 13.436 1.00 96.88 106 PHE A N 1
ATOM 830 C CA . PHE A 1 106 ? 1.058 8.231 14.128 1.00 96.88 106 PHE A CA 1
ATOM 831 C C . PHE A 1 106 ? 1.245 7.624 15.519 1.00 96.88 106 PHE A C 1
ATOM 833 O O . PHE A 1 106 ? 0.285 7.301 16.208 1.00 96.88 106 PHE A O 1
ATOM 840 N N . SER A 1 107 ? 2.499 7.465 15.927 1.00 94.75 107 SER A N 1
ATOM 841 C CA . SER A 1 107 ? 2.841 7.120 17.305 1.00 94.75 107 SER A CA 1
ATOM 842 C C . SER A 1 107 ? 2.609 8.318 18.228 1.00 94.75 107 SER A C 1
ATOM 844 O O . SER A 1 107 ? 2.699 9.472 17.797 1.00 94.75 107 SER A O 1
ATOM 846 N N . GLU A 1 108 ? 2.407 8.065 19.521 1.00 92.38 108 GLU A N 1
ATOM 847 C CA . GLU A 1 108 ? 2.255 9.125 20.529 1.00 92.38 108 GLU A CA 1
ATOM 848 C C . GLU A 1 108 ? 3.425 10.118 20.506 1.00 92.38 108 GLU A C 1
ATOM 850 O O . GLU A 1 108 ? 3.231 11.329 20.578 1.00 92.38 108 GLU A O 1
ATOM 855 N N . ARG A 1 109 ? 4.654 9.620 20.311 1.00 93.62 109 ARG A N 1
ATOM 856 C CA . ARG A 1 109 ? 5.860 10.453 20.211 1.00 93.62 109 ARG A CA 1
ATOM 857 C C . ARG A 1 109 ? 5.826 11.400 19.012 1.00 93.62 109 ARG A C 1
ATOM 859 O O . ARG A 1 109 ? 6.366 12.502 19.090 1.00 93.62 109 ARG A O 1
ATOM 866 N N . GLU A 1 110 ? 5.266 10.967 17.887 1.00 95.50 110 GLU A N 1
ATOM 867 C CA . GLU A 1 110 ? 5.123 11.815 16.702 1.00 95.50 110 GLU A CA 1
ATOM 868 C C . GLU A 1 110 ? 4.033 12.863 16.903 1.00 95.50 110 GLU A C 1
ATOM 870 O O . GLU A 1 110 ? 4.243 14.016 16.534 1.00 95.50 110 GLU A O 1
ATOM 875 N N . LEU A 1 111 ? 2.911 12.489 17.526 1.00 91.94 111 LEU A N 1
ATOM 876 C CA . LEU A 1 111 ? 1.813 13.408 17.832 1.00 91.94 111 LEU A CA 1
ATOM 877 C C . LEU A 1 111 ? 2.196 14.443 18.896 1.00 91.94 111 LEU A C 1
ATOM 879 O O . LEU A 1 111 ? 1.867 15.616 18.740 1.00 91.94 111 LEU A O 1
ATOM 883 N N . GLY A 1 112 ? 2.969 14.055 19.914 1.00 91.31 112 GLY A N 1
ATOM 884 C CA . GLY A 1 112 ? 3.462 14.952 20.966 1.00 91.31 112 GLY A CA 1
ATOM 885 C C . GLY A 1 112 ? 4.421 16.041 20.470 1.00 91.31 112 GLY A C 1
ATOM 886 O O . GLY A 1 112 ? 4.697 16.997 21.187 1.00 91.31 112 GLY A O 1
ATOM 887 N N . ARG A 1 113 ? 4.916 15.944 19.228 1.00 93.19 113 ARG A N 1
ATOM 888 C CA . ARG A 1 113 ? 5.668 17.027 18.564 1.00 93.19 113 ARG A CA 1
ATOM 889 C C . ARG A 1 113 ? 4.765 18.079 17.920 1.00 93.19 113 ARG A C 1
ATOM 891 O O . ARG A 1 113 ? 5.287 19.011 17.318 1.00 93.19 113 ARG A O 1
ATOM 898 N N . HIS A 1 114 ? 3.446 17.905 18.002 1.00 91.38 114 HIS A N 1
ATOM 899 C CA . HIS A 1 114 ? 2.434 18.758 17.382 1.00 91.38 114 HIS A CA 1
ATOM 900 C C . HIS A 1 114 ? 2.752 19.102 15.914 1.00 91.38 114 HIS A C 1
ATOM 902 O O . HIS A 1 114 ? 2.830 20.279 15.557 1.00 91.38 114 HIS A O 1
ATOM 908 N N . PRO A 1 115 ? 2.980 18.092 15.048 1.00 93.81 115 PRO A N 1
ATOM 909 C CA . PRO A 1 115 ? 3.300 18.341 13.653 1.00 93.81 115 PRO A CA 1
ATOM 910 C C . PRO A 1 115 ? 2.137 19.058 12.967 1.00 93.81 115 PRO A C 1
ATOM 912 O O . PRO A 1 115 ? 0.975 18.660 13.085 1.00 93.81 115 PRO A O 1
ATOM 915 N N . ASP A 1 116 ? 2.468 20.084 12.189 1.00 94.75 116 ASP A N 1
ATOM 916 C CA . ASP A 1 116 ? 1.519 20.722 11.290 1.00 94.75 116 ASP A CA 1
ATOM 917 C C . ASP A 1 116 ? 1.059 19.743 10.192 1.00 94.75 116 ASP A C 1
ATOM 919 O O . ASP A 1 116 ? 1.572 18.626 10.036 1.00 94.75 116 ASP A O 1
ATOM 923 N N . LYS A 1 117 ? 0.079 20.156 9.381 1.00 93.31 117 LYS A N 1
ATOM 924 C CA . LYS A 1 117 ? -0.460 19.315 8.299 1.00 93.31 117 LYS A CA 1
ATOM 925 C C . LYS A 1 117 ? 0.645 18.795 7.371 1.00 93.31 117 LYS A C 1
ATOM 927 O O . LYS A 1 117 ? 0.642 17.621 7.000 1.00 93.31 117 LYS A O 1
ATOM 932 N N . LYS A 1 118 ? 1.611 19.649 7.021 1.00 95.31 118 LYS A N 1
ATOM 933 C CA . LYS A 1 118 ? 2.737 19.283 6.154 1.00 95.31 118 LYS A CA 1
ATOM 934 C C . LYS A 1 118 ? 3.657 18.261 6.828 1.00 95.31 118 LYS A C 1
ATOM 936 O O . LYS A 1 118 ? 4.071 17.301 6.178 1.00 95.31 118 LYS A O 1
ATOM 941 N N . GLY A 1 119 ? 3.942 18.431 8.116 1.00 95.81 119 GLY A N 1
ATOM 942 C CA . GLY A 1 119 ? 4.698 17.491 8.936 1.00 95.81 119 GLY A CA 1
ATOM 943 C C . GLY A 1 119 ? 4.034 16.118 9.003 1.00 95.81 119 GLY A C 1
ATOM 944 O O . GLY A 1 119 ? 4.699 15.114 8.748 1.00 95.81 119 GLY A O 1
ATOM 945 N N . ARG A 1 120 ? 2.716 16.066 9.238 1.00 95.75 120 ARG A N 1
ATOM 946 C CA . ARG A 1 120 ? 1.931 14.815 9.241 1.00 95.75 120 ARG A CA 1
ATOM 947 C C . ARG A 1 120 ? 2.006 14.092 7.897 1.00 95.75 120 ARG A C 1
ATOM 949 O O . ARG A 1 120 ? 2.301 12.899 7.861 1.00 95.75 120 ARG A O 1
ATOM 956 N N . ILE A 1 121 ? 1.821 14.818 6.793 1.00 96.81 121 ILE A N 1
ATOM 957 C CA . ILE A 1 121 ? 1.928 14.261 5.436 1.00 96.81 121 ILE A CA 1
ATOM 958 C C . ILE A 1 121 ? 3.330 13.699 5.180 1.00 96.81 121 ILE A C 1
ATOM 960 O O . ILE A 1 121 ? 3.462 12.602 4.641 1.00 96.81 121 ILE A O 1
ATOM 964 N N . ASN A 1 122 ? 4.387 14.415 5.571 1.00 96.56 122 ASN A N 1
ATOM 965 C CA . ASN A 1 122 ? 5.766 13.969 5.361 1.00 96.56 122 ASN A CA 1
ATOM 966 C C . ASN A 1 122 ? 6.089 12.714 6.188 1.00 96.56 122 ASN A C 1
ATOM 968 O O . ASN A 1 122 ? 6.647 11.756 5.655 1.00 96.56 122 ASN A O 1
ATOM 972 N N . LEU A 1 123 ? 5.684 12.684 7.462 1.00 97.12 123 LEU A N 1
ATOM 973 C CA . LEU A 1 123 ? 5.820 11.502 8.319 1.00 97.12 123 LEU A CA 1
ATOM 974 C C . LEU A 1 123 ? 5.127 10.291 7.693 1.00 97.12 123 LEU A C 1
ATOM 976 O O . LEU A 1 123 ? 5.756 9.250 7.513 1.00 97.12 123 LEU A O 1
ATOM 980 N N . LEU A 1 124 ? 3.864 10.442 7.289 1.00 97.31 124 LEU A N 1
ATOM 981 C CA . LEU A 1 124 ? 3.104 9.344 6.703 1.00 97.31 124 LEU A CA 1
ATOM 982 C C . LEU A 1 124 ? 3.661 8.916 5.336 1.00 97.31 124 LEU A C 1
ATOM 984 O O . LEU A 1 124 ? 3.728 7.724 5.056 1.00 97.31 124 LEU A O 1
ATOM 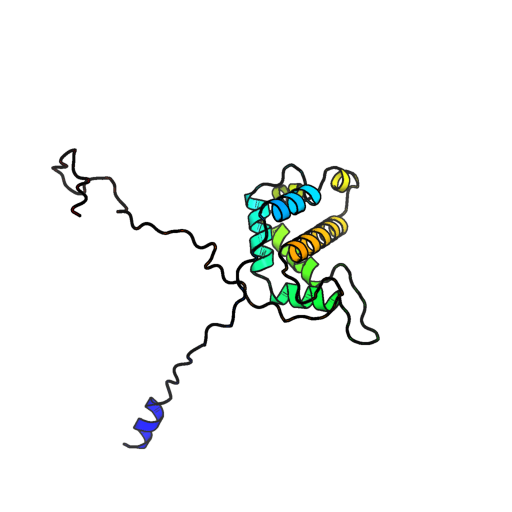988 N N . SER A 1 125 ? 4.170 9.853 4.531 1.00 98.00 125 SER A N 1
ATOM 989 C CA . SER A 1 125 ? 4.848 9.546 3.262 1.00 98.00 125 SER A CA 1
ATOM 990 C C . SER A 1 125 ? 6.061 8.643 3.464 1.00 98.00 125 SER A C 1
ATOM 992 O O . SER A 1 125 ? 6.254 7.688 2.718 1.00 98.00 125 SER A O 1
ATOM 994 N N . ARG A 1 126 ? 6.868 8.907 4.500 1.00 97.38 126 ARG A N 1
ATOM 995 C CA . ARG A 1 126 ? 8.023 8.063 4.841 1.00 97.38 126 ARG A CA 1
ATOM 996 C C . ARG A 1 126 ? 7.593 6.675 5.302 1.00 97.38 126 ARG A C 1
ATOM 998 O O . ARG A 1 126 ? 8.251 5.702 4.956 1.00 97.38 126 ARG A O 1
ATOM 1005 N N . LYS A 1 127 ? 6.502 6.569 6.063 1.00 97.50 127 LYS A N 1
ATOM 1006 C CA . LYS A 1 127 ? 5.962 5.271 6.497 1.00 97.50 127 LYS A CA 1
ATOM 1007 C C . LYS A 1 127 ? 5.452 4.456 5.311 1.00 97.50 127 LYS A C 1
ATOM 1009 O O . LYS A 1 127 ? 5.790 3.284 5.197 1.00 97.50 127 LYS A O 1
ATOM 1014 N N . LEU A 1 128 ? 4.712 5.082 4.394 1.00 97.81 128 LEU A N 1
ATOM 1015 C CA . LEU A 1 128 ? 4.234 4.424 3.176 1.00 97.81 128 LEU A CA 1
ATOM 1016 C C . LEU A 1 128 ? 5.388 3.987 2.264 1.00 97.81 128 LEU A C 1
ATOM 1018 O O . LEU A 1 128 ? 5.340 2.875 1.752 1.00 97.81 128 LEU A O 1
ATOM 1022 N N . ASP A 1 129 ? 6.450 4.789 2.127 1.00 96.88 129 ASP A N 1
ATOM 1023 C CA . ASP A 1 129 ? 7.684 4.376 1.435 1.00 96.88 129 ASP A CA 1
ATOM 1024 C C . ASP A 1 129 ? 8.290 3.107 2.063 1.00 96.88 129 ASP A C 1
ATOM 1026 O O . ASP A 1 129 ? 8.632 2.162 1.352 1.00 96.88 129 ASP A O 1
ATOM 1030 N N . LYS A 1 130 ? 8.371 3.037 3.399 1.00 96.12 130 LYS A N 1
ATOM 1031 C CA . LYS A 1 130 ? 8.890 1.854 4.107 1.00 96.12 130 LYS A CA 1
ATOM 1032 C C . LYS A 1 130 ? 8.026 0.616 3.902 1.00 96.12 130 LYS A C 1
ATOM 1034 O O . LYS A 1 130 ? 8.569 -0.463 3.673 1.00 96.12 130 LYS A O 1
ATOM 1039 N N . ILE A 1 131 ? 6.706 0.771 3.936 1.00 97.19 131 ILE A N 1
ATOM 1040 C CA . ILE A 1 131 ? 5.775 -0.337 3.705 1.00 97.19 131 ILE A CA 1
ATOM 1041 C C . ILE A 1 131 ? 5.833 -0.799 2.248 1.00 97.19 131 ILE A C 1
ATOM 1043 O O . ILE A 1 131 ? 5.894 -2.000 2.010 1.00 97.19 131 ILE A O 1
ATOM 1047 N N . ALA A 1 132 ? 5.905 0.118 1.280 1.00 97.00 132 ALA A N 1
ATOM 1048 C CA . ALA A 1 132 ? 6.076 -0.233 -0.130 1.00 97.00 132 ALA A CA 1
ATOM 1049 C C . ALA A 1 132 ? 7.359 -1.051 -0.354 1.00 97.00 132 ALA A C 1
ATOM 1051 O O . ALA A 1 132 ? 7.335 -2.071 -1.039 1.00 97.00 132 ALA A O 1
ATOM 1052 N N . ILE A 1 133 ? 8.467 -0.659 0.285 1.00 95.38 133 ILE A N 1
ATOM 1053 C CA . ILE A 1 133 ? 9.724 -1.420 0.243 1.00 95.38 133 ILE A CA 1
ATOM 1054 C C . ILE A 1 133 ? 9.563 -2.803 0.896 1.00 95.38 133 ILE A C 1
ATOM 1056 O O . ILE A 1 133 ? 10.025 -3.789 0.324 1.00 95.38 133 ILE A O 1
ATOM 1060 N N . CYS A 1 134 ? 8.905 -2.893 2.058 1.00 95.75 134 CYS A N 1
ATOM 1061 C CA . CYS A 1 134 ? 8.636 -4.164 2.745 1.00 95.75 134 CYS A CA 1
ATOM 1062 C C . CYS A 1 134 ? 7.820 -5.129 1.869 1.00 95.75 134 CYS A C 1
ATOM 1064 O O . CYS A 1 134 ? 8.185 -6.293 1.722 1.00 95.75 134 CYS A O 1
ATOM 1066 N N . LEU A 1 135 ? 6.792 -4.612 1.193 1.00 96.31 135 LEU A N 1
ATOM 1067 C CA . LEU A 1 135 ? 5.956 -5.340 0.234 1.00 96.31 135 LEU A CA 1
ATOM 1068 C C . LEU A 1 135 ? 6.663 -5.634 -1.099 1.00 96.31 135 LEU A C 1
ATOM 1070 O O . LEU A 1 135 ? 6.038 -6.144 -2.022 1.00 96.31 135 LEU A O 1
ATOM 1074 N N . LYS A 1 136 ? 7.957 -5.310 -1.232 1.00 95.19 136 LYS A N 1
ATOM 1075 C CA . LYS A 1 136 ? 8.739 -5.459 -2.470 1.00 95.19 136 LYS A CA 1
ATOM 1076 C C . LYS A 1 136 ? 8.148 -4.695 -3.668 1.00 95.19 136 LYS A C 1
ATOM 1078 O O . LYS A 1 136 ? 8.488 -4.990 -4.809 1.00 95.19 136 LYS A O 1
ATOM 1083 N N . LEU A 1 137 ? 7.352 -3.653 -3.420 1.00 96.62 137 LEU A N 1
ATOM 1084 C CA . LEU A 1 137 ? 6.745 -2.782 -4.431 1.00 96.62 137 LEU A CA 1
ATOM 1085 C C . LEU A 1 137 ? 7.715 -1.671 -4.852 1.00 96.62 137 LEU A C 1
ATOM 1087 O O . LEU A 1 137 ? 7.383 -0.491 -4.804 1.00 96.62 137 LEU A O 1
ATOM 1091 N N . SER A 1 138 ? 8.941 -2.038 -5.229 1.00 95.25 138 SER A N 1
ATOM 1092 C CA . SER A 1 138 ? 9.957 -1.109 -5.732 1.00 95.25 138 SER A CA 1
ATOM 1093 C C . SER A 1 138 ? 10.565 -1.639 -7.031 1.00 95.25 138 SER A C 1
ATOM 1095 O O . SER A 1 138 ? 11.081 -2.764 -7.033 1.00 95.25 138 SER A O 1
ATOM 1097 N N . PRO A 1 139 ? 10.622 -0.814 -8.096 1.00 95.69 139 PRO A N 1
ATOM 1098 C CA . PRO A 1 139 ? 11.305 -1.172 -9.334 1.00 95.69 139 PRO A CA 1
ATOM 1099 C C . PRO A 1 139 ? 12.834 -1.213 -9.174 1.00 95.69 139 PRO A C 1
ATOM 1101 O O . PRO A 1 139 ? 13.543 -1.632 -10.082 1.00 95.69 139 PRO A O 1
ATOM 1104 N N . TYR A 1 140 ? 13.362 -0.800 -8.015 1.00 94.69 140 TYR A N 1
ATOM 1105 C CA . TYR A 1 140 ? 14.790 -0.804 -7.690 1.00 94.69 140 TYR A CA 1
ATOM 1106 C C . TYR A 1 140 ? 15.131 -1.832 -6.611 1.00 94.69 140 TYR A C 1
ATOM 1108 O O . TYR A 1 140 ? 14.302 -2.148 -5.749 1.00 94.69 140 TYR A O 1
ATOM 1116 N N . ASP A 1 141 ? 16.345 -2.382 -6.669 1.00 91.00 141 ASP A N 1
ATOM 1117 C CA . ASP A 1 141 ? 16.876 -3.303 -5.660 1.00 91.00 141 ASP A CA 1
ATOM 1118 C C . ASP A 1 141 ? 17.420 -2.552 -4.430 1.00 91.00 141 ASP A C 1
ATOM 1120 O O . ASP A 1 141 ? 17.399 -1.322 -4.355 1.00 91.00 141 ASP A O 1
ATOM 1124 N N . SER A 1 142 ? 17.916 -3.293 -3.438 1.00 86.50 142 SER A N 1
ATOM 1125 C CA . SER A 1 142 ? 18.500 -2.709 -2.222 1.00 86.50 142 SER A CA 1
ATOM 1126 C C . SER A 1 142 ? 19.795 -1.923 -2.467 1.00 86.50 142 SER A C 1
ATOM 1128 O O . SER A 1 142 ? 20.202 -1.147 -1.604 1.00 86.50 142 SER A O 1
ATOM 1130 N N . ARG A 1 143 ? 20.435 -2.100 -3.629 1.00 87.44 143 ARG A N 1
ATOM 1131 C CA . ARG A 1 143 ? 21.630 -1.366 -4.067 1.00 87.44 143 ARG A CA 1
ATOM 1132 C C . ARG A 1 143 ? 21.273 -0.132 -4.904 1.00 87.44 143 ARG A C 1
ATOM 1134 O O . ARG A 1 143 ? 22.163 0.647 -5.227 1.00 87.44 143 ARG A O 1
ATOM 1141 N N . GLY A 1 144 ? 19.992 0.073 -5.217 1.00 87.56 144 GLY A N 1
ATOM 1142 C CA . GLY A 1 144 ? 19.511 1.171 -6.052 1.00 87.56 144 GLY A CA 1
ATOM 1143 C C . GLY A 1 144 ? 19.598 0.896 -7.555 1.00 87.56 144 GLY A C 1
ATOM 1144 O O . GLY A 1 144 ? 19.419 1.824 -8.341 1.00 87.56 144 GLY A O 1
ATOM 1145 N N . ASN A 1 145 ? 19.845 -0.347 -7.976 1.00 91.94 145 ASN A N 1
ATOM 1146 C CA . ASN A 1 145 ? 19.804 -0.716 -9.389 1.00 91.94 145 ASN A CA 1
ATOM 1147 C C . ASN A 1 145 ? 18.359 -0.895 -9.838 1.00 91.94 145 ASN A C 1
ATOM 1149 O O . ASN A 1 145 ? 17.550 -1.490 -9.124 1.00 91.94 145 ASN A O 1
ATOM 1153 N N . TYR A 1 146 ? 18.045 -0.407 -11.035 1.00 94.81 146 TYR A N 1
ATOM 1154 C CA . TYR A 1 146 ? 16.755 -0.665 -11.661 1.00 94.81 146 TYR A CA 1
ATOM 1155 C C . TYR A 1 146 ? 16.652 -2.150 -12.033 1.00 94.81 146 TYR A C 1
ATOM 1157 O O . TYR A 1 146 ? 17.540 -2.677 -12.699 1.00 94.81 146 TYR A O 1
ATOM 1165 N N . LYS A 1 147 ? 15.582 -2.809 -11.585 1.00 93.94 147 LYS A N 1
ATOM 1166 C CA . LYS A 1 147 ? 15.265 -4.205 -11.904 1.00 93.94 147 LYS A CA 1
ATOM 1167 C C . LYS A 1 147 ? 14.291 -4.261 -13.072 1.00 93.94 147 LYS A C 1
ATOM 1169 O O . LYS A 1 147 ? 14.631 -4.734 -14.148 1.00 93.94 147 LYS A O 1
ATOM 1174 N N . GLU A 1 148 ? 13.090 -3.747 -12.847 1.00 93.50 148 GLU A N 1
ATOM 1175 C CA . GLU A 1 148 ? 11.978 -3.790 -13.790 1.00 93.50 148 GLU A CA 1
ATOM 1176 C C . GLU A 1 148 ? 10.909 -2.775 -13.386 1.00 93.50 148 GLU A C 1
ATOM 1178 O O . GLU A 1 148 ? 10.914 -2.280 -12.259 1.00 93.50 148 GLU A O 1
ATOM 1183 N N . LYS A 1 149 ? 9.988 -2.462 -14.299 1.00 94.88 149 LYS A N 1
ATOM 1184 C CA . LYS A 1 149 ? 8.847 -1.590 -14.010 1.00 94.88 149 LYS A CA 1
ATOM 1185 C C . LYS A 1 149 ? 7.829 -2.382 -13.190 1.00 94.88 149 LYS A C 1
ATOM 1187 O O . LYS A 1 149 ? 7.481 -3.485 -13.588 1.00 94.88 149 LYS A O 1
ATOM 1192 N N . LEU A 1 150 ? 7.274 -1.793 -12.128 1.00 95.44 150 LEU A N 1
ATOM 1193 C CA . LEU A 1 150 ? 6.114 -2.383 -11.458 1.00 95.44 150 LEU A CA 1
ATOM 1194 C C . LEU A 1 150 ? 4.922 -2.414 -12.417 1.00 95.44 150 LEU A C 1
ATOM 1196 O O . LEU A 1 150 ? 4.473 -1.368 -12.895 1.00 95.44 150 LEU A O 1
ATOM 1200 N N . LEU A 1 151 ? 4.428 -3.613 -12.678 1.00 95.31 151 LEU A N 1
ATOM 1201 C CA . LEU A 1 151 ? 3.167 -3.883 -13.357 1.00 95.31 151 LEU A CA 1
ATOM 1202 C C . LEU A 1 151 ? 1.992 -3.895 -12.360 1.00 95.31 151 LEU A C 1
ATOM 1204 O O . LEU A 1 151 ? 2.223 -3.948 -11.148 1.00 95.31 151 LEU A O 1
ATOM 1208 N N . PRO A 1 152 ? 0.736 -3.853 -12.845 1.00 95.44 152 PRO A N 1
ATOM 1209 C CA . PRO A 1 152 ? -0.436 -4.131 -12.018 1.00 95.44 152 PRO A CA 1
ATOM 1210 C C . PRO A 1 152 ? -0.299 -5.443 -11.240 1.00 95.44 152 PRO A C 1
ATOM 1212 O O . PRO A 1 152 ? 0.243 -6.422 -11.756 1.00 95.44 152 PRO A O 1
ATOM 1215 N N . ILE A 1 153 ? -0.775 -5.448 -9.996 1.00 95.12 153 ILE A N 1
ATOM 1216 C CA . ILE A 1 153 ? -0.711 -6.607 -9.105 1.00 95.12 153 ILE A CA 1
ATOM 1217 C C . ILE A 1 153 ? -1.956 -7.478 -9.317 1.00 95.12 153 ILE A C 1
ATOM 1219 O O . ILE A 1 153 ? -3.085 -6.999 -9.210 1.00 95.12 153 ILE A O 1
ATOM 1223 N N . SER A 1 154 ? -1.749 -8.759 -9.612 1.00 94.94 154 SER A N 1
ATOM 1224 C CA . SER A 1 154 ? -2.811 -9.767 -9.642 1.00 94.94 154 SER A CA 1
ATOM 1225 C C . SER A 1 154 ? -3.365 -9.982 -8.232 1.00 94.94 154 SER A C 1
ATOM 1227 O O . SER A 1 154 ? -2.616 -10.014 -7.253 1.00 94.94 154 SER A O 1
ATOM 1229 N N . HIS A 1 155 ? -4.687 -10.113 -8.140 1.00 94.62 155 HIS A N 1
ATOM 1230 C CA . HIS A 1 155 ? -5.410 -10.343 -6.889 1.00 94.62 155 HIS A CA 1
ATOM 1231 C C . HIS A 1 155 ? -5.871 -11.797 -6.733 1.00 94.62 155 HIS A C 1
ATOM 1233 O O . HIS A 1 155 ? -6.464 -12.124 -5.712 1.00 94.62 155 HIS A O 1
ATOM 1239 N N . ASP A 1 156 ? -5.548 -12.667 -7.692 1.00 94.00 156 ASP A N 1
ATOM 1240 C CA . ASP A 1 156 ? -6.005 -14.057 -7.770 1.00 94.00 156 ASP A CA 1
ATOM 1241 C C . ASP A 1 156 ? -5.702 -14.839 -6.476 1.00 94.00 156 ASP A C 1
ATOM 1243 O O . ASP A 1 156 ? -6.526 -15.615 -6.002 1.00 94.00 156 ASP A O 1
ATOM 1247 N N . GLU A 1 157 ? -4.546 -14.593 -5.845 1.00 92.50 157 GLU A N 1
ATOM 1248 C CA . GLU A 1 157 ? -4.143 -15.255 -4.589 1.00 92.50 157 GLU A CA 1
ATOM 1249 C C . GLU A 1 157 ? -4.977 -14.845 -3.364 1.00 92.50 157 GLU A C 1
ATOM 1251 O O . GLU A 1 157 ? -4.971 -15.544 -2.350 1.00 92.50 157 GLU A O 1
ATOM 1256 N N . ILE A 1 158 ? -5.664 -13.703 -3.427 1.00 93.19 158 ILE A N 1
ATOM 1257 C CA . ILE A 1 158 ? -6.455 -13.145 -2.323 1.00 93.19 158 ILE A CA 1
ATOM 1258 C C . ILE A 1 158 ? -7.946 -13.050 -2.656 1.00 93.19 158 ILE A C 1
ATOM 1260 O O . ILE A 1 158 ? -8.714 -12.457 -1.890 1.00 93.19 158 ILE A O 1
ATOM 1264 N N . GLU A 1 159 ? -8.368 -13.634 -3.777 1.00 93.56 159 GLU A N 1
ATOM 1265 C CA . GLU A 1 159 ? -9.781 -13.791 -4.080 1.00 93.56 159 GLU A CA 1
ATOM 1266 C C . GLU A 1 159 ? -10.450 -14.691 -3.031 1.00 93.56 159 GLU A C 1
ATOM 1268 O O . GLU A 1 159 ? -9.885 -15.700 -2.594 1.00 93.56 159 GLU A O 1
ATOM 1273 N N . PRO A 1 160 ? -11.667 -14.346 -2.582 1.00 93.75 160 PRO A N 1
ATOM 1274 C CA . PRO A 1 160 ? -12.379 -15.189 -1.641 1.00 93.75 160 PRO A CA 1
ATOM 1275 C C . PRO A 1 160 ? -12.810 -16.497 -2.316 1.00 93.75 160 PRO A C 1
ATOM 1277 O O . PRO A 1 160 ? -13.241 -16.519 -3.468 1.00 93.75 160 PRO A O 1
ATOM 1280 N N . ALA A 1 161 ? -12.780 -17.594 -1.562 1.00 92.56 161 ALA A N 1
ATOM 1281 C CA . ALA A 1 161 ? -13.400 -18.839 -1.994 1.00 92.56 161 ALA A CA 1
ATOM 1282 C C . ALA A 1 161 ? -14.929 -18.690 -1.955 1.00 92.56 161 ALA A C 1
ATOM 1284 O O . ALA A 1 161 ? -15.532 -18.582 -0.884 1.00 92.56 161 ALA A O 1
ATOM 1285 N N . TYR A 1 162 ? -15.562 -18.683 -3.125 1.00 88.75 162 TYR A N 1
ATOM 1286 C CA . TYR A 1 162 ? -17.014 -18.609 -3.233 1.00 88.75 162 TYR A CA 1
ATOM 1287 C C . TYR A 1 162 ? -17.644 -19.996 -3.084 1.00 88.75 162 TYR A C 1
ATOM 1289 O O . TYR A 1 162 ? -17.285 -20.936 -3.791 1.00 88.75 162 TYR A O 1
ATOM 1297 N N . VAL A 1 163 ? -18.637 -20.108 -2.202 1.00 86.56 163 VAL A N 1
ATOM 1298 C CA . VAL A 1 163 ? -19.529 -21.271 -2.123 1.00 86.56 163 VAL A CA 1
ATOM 1299 C C . VAL A 1 163 ? -20.911 -20.826 -2.574 1.00 86.56 163 VAL A C 1
ATOM 1301 O O . VAL A 1 163 ? -21.477 -19.878 -2.028 1.00 86.56 163 VAL A O 1
ATOM 1304 N N . ILE A 1 164 ? -21.454 -21.499 -3.588 1.00 81.88 164 ILE A N 1
ATOM 1305 C CA . ILE A 1 164 ? -22.819 -21.250 -4.048 1.00 81.88 164 ILE A CA 1
ATOM 1306 C C . ILE A 1 164 ? -23.771 -21.867 -3.022 1.00 81.88 164 ILE A C 1
ATOM 1308 O O . ILE A 1 164 ? -23.891 -23.087 -2.929 1.00 81.88 164 ILE A O 1
ATOM 1312 N N . CYS A 1 165 ? -24.452 -21.014 -2.264 1.00 72.00 165 CYS A N 1
ATOM 1313 C CA . CYS A 1 165 ? -25.505 -21.406 -1.333 1.00 72.00 165 CYS A CA 1
ATOM 1314 C C . CYS A 1 165 ? -26.856 -20.895 -1.835 1.00 72.00 165 CYS A C 1
ATOM 1316 O O . CYS A 1 165 ? -26.943 -19.829 -2.449 1.00 72.00 165 CYS A O 1
ATOM 1318 N N . THR A 1 166 ? -27.931 -21.628 -1.544 1.00 76.06 166 THR A N 1
ATOM 1319 C CA . THR A 1 166 ? -29.283 -21.123 -1.789 1.00 76.06 166 THR A CA 1
ATOM 1320 C C . THR A 1 166 ? -29.517 -19.866 -0.939 1.00 76.06 166 THR A C 1
ATOM 1322 O O . THR A 1 166 ? -29.236 -19.887 0.260 1.00 76.06 166 THR A O 1
ATOM 1325 N N . PRO A 1 167 ? -30.052 -18.770 -1.511 1.00 69.88 167 PRO A N 1
ATOM 1326 C CA . PRO A 1 167 ? -30.227 -17.503 -0.791 1.00 69.88 167 PRO A CA 1
ATOM 1327 C C . PRO A 1 167 ? -31.323 -17.566 0.283 1.00 69.88 167 PRO A C 1
ATOM 1329 O O . PRO A 1 167 ? -31.468 -16.637 1.071 1.00 69.88 167 PRO A O 1
ATOM 1332 N N . SER A 1 168 ? -32.102 -18.651 0.310 1.00 63.56 168 SER A N 1
ATOM 1333 C CA . SER A 1 168 ? -33.146 -18.897 1.295 1.00 63.56 168 SER A CA 1
ATOM 1334 C C . SER A 1 168 ? -32.869 -20.190 2.054 1.00 63.56 168 SER A C 1
ATOM 1336 O O . SER A 1 168 ? -32.603 -21.231 1.452 1.00 63.56 168 SER A O 1
ATOM 1338 N N . PHE A 1 169 ? -32.988 -20.107 3.377 1.00 64.12 169 PHE A N 1
ATOM 1339 C CA . PHE A 1 169 ? -33.143 -21.241 4.293 1.00 64.12 169 PHE A CA 1
ATOM 1340 C C . PHE A 1 169 ? -34.627 -21.492 4.636 1.00 64.12 169 PHE A C 1
ATOM 1342 O O . PHE A 1 169 ? -34.941 -22.335 5.472 1.00 64.12 169 PHE A O 1
ATOM 1349 N N . ILE A 1 170 ? -35.539 -20.724 4.027 1.00 61.09 170 ILE A N 1
ATOM 1350 C CA . ILE A 1 170 ? -36.984 -20.753 4.259 1.00 61.09 170 ILE A CA 1
ATOM 1351 C C . ILE A 1 170 ? -37.650 -21.527 3.117 1.00 61.09 170 ILE A C 1
ATOM 1353 O O . ILE A 1 170 ? -37.364 -21.281 1.940 1.00 61.09 170 ILE A O 1
ATOM 1357 N N . CYS A 1 171 ? -38.564 -22.433 3.465 1.00 61.75 171 CYS A N 1
ATOM 1358 C CA . CYS A 1 171 ? -39.429 -23.104 2.500 1.00 61.75 171 CYS A CA 1
ATOM 1359 C C . CYS A 1 171 ? -40.290 -22.089 1.739 1.00 61.75 171 CYS A C 1
ATOM 1361 O O . CYS A 1 171 ? -41.006 -21.296 2.344 1.00 61.75 171 CYS A O 1
ATOM 1363 N N . GLY A 1 172 ? -40.283 -22.167 0.409 1.00 59.88 172 GLY A N 1
ATOM 1364 C CA . GLY A 1 172 ? -41.163 -21.362 -0.443 1.00 59.88 172 GLY A CA 1
ATOM 1365 C C . GLY A 1 172 ? -42.602 -21.885 -0.555 1.00 59.88 172 GLY A C 1
ATOM 1366 O O . GLY A 1 172 ? -43.375 -21.331 -1.331 1.00 59.88 172 GLY A O 1
ATOM 1367 N N . THR A 1 173 ? -42.968 -22.957 0.157 1.00 64.44 173 THR A N 1
ATOM 1368 C CA . THR A 1 173 ? -44.279 -23.622 0.055 1.00 64.44 173 THR A CA 1
ATOM 1369 C C . THR A 1 173 ? -45.015 -23.656 1.398 1.00 64.44 173 THR A C 1
ATOM 1371 O O . THR A 1 173 ? -44.393 -23.699 2.459 1.00 64.44 173 THR A O 1
ATOM 1374 N N . LEU A 1 174 ? -46.356 -23.649 1.340 1.00 59.78 174 LEU A N 1
ATOM 1375 C CA . LEU A 1 174 ? -47.260 -23.692 2.504 1.00 59.78 174 LEU A CA 1
ATOM 1376 C C . LEU A 1 174 ? -47.078 -24.960 3.365 1.00 59.78 174 LEU A C 1
ATOM 1378 O O . LEU A 1 174 ? -47.212 -24.883 4.582 1.00 59.78 174 LEU A O 1
ATOM 1382 N N . ASP A 1 175 ? -46.698 -26.089 2.755 1.00 62.41 175 ASP A N 1
ATOM 1383 C CA . ASP A 1 175 ? -46.537 -27.399 3.411 1.00 62.41 175 ASP A CA 1
ATOM 1384 C C . ASP A 1 175 ? -45.075 -27.714 3.767 1.00 62.41 175 ASP A C 1
ATOM 1386 O O . ASP A 1 175 ? -44.574 -28.813 3.514 1.00 62.41 175 ASP A O 1
ATOM 1390 N N . CYS A 1 176 ? -44.352 -26.731 4.306 1.00 58.53 176 CYS A N 1
ATOM 1391 C CA . CYS A 1 176 ? -42.942 -26.868 4.668 1.00 58.53 176 CYS A CA 1
ATOM 1392 C C . CYS A 1 176 ? -42.714 -28.095 5.571 1.00 58.53 176 CYS A C 1
ATOM 1394 O O . CYS A 1 176 ? -43.030 -28.080 6.763 1.00 58.53 176 CYS A O 1
ATOM 1396 N N . GLN A 1 177 ? -42.155 -29.175 5.015 1.00 62.00 177 GLN A N 1
ATOM 1397 C CA . GLN A 1 177 ? -41.752 -30.320 5.819 1.00 62.00 177 GLN A CA 1
ATOM 1398 C C . GLN A 1 177 ? -40.506 -29.927 6.628 1.00 62.00 177 GLN A C 1
ATOM 1400 O O . GLN A 1 177 ? -39.505 -29.521 6.031 1.00 62.00 177 GLN A O 1
ATOM 1405 N N . PRO A 1 178 ? -40.502 -30.091 7.967 1.00 56.16 178 PRO A N 1
ATOM 1406 C CA . PRO A 1 178 ? -39.455 -29.579 8.862 1.00 56.16 178 PRO A CA 1
ATOM 1407 C C . PRO A 1 178 ? -38.058 -30.212 8.674 1.00 56.16 178 PRO A C 1
ATOM 1409 O O . PRO A 1 178 ? -37.169 -29.985 9.489 1.00 56.16 178 PRO A O 1
ATOM 1412 N N . ARG A 1 179 ? -37.841 -31.019 7.624 1.00 54.19 179 ARG A N 1
ATOM 1413 C CA . ARG A 1 179 ? -36.574 -31.709 7.319 1.00 54.19 179 ARG A CA 1
ATOM 1414 C C . ARG A 1 179 ? -35.988 -31.398 5.935 1.00 54.19 179 ARG A C 1
ATOM 1416 O O . ARG A 1 179 ? -34.974 -31.988 5.574 1.00 54.19 179 ARG A O 1
ATOM 1423 N N . CYS A 1 180 ? -36.571 -30.491 5.152 1.00 51.94 180 CYS A N 1
ATOM 1424 C CA . CYS A 1 180 ? -36.117 -30.245 3.780 1.00 51.94 180 CYS A CA 1
ATOM 1425 C C . CYS A 1 180 ? -34.959 -29.235 3.687 1.00 51.94 180 CYS A C 1
ATOM 1427 O O . CYS A 1 180 ? -35.097 -28.150 3.138 1.00 51.94 180 CYS A O 1
ATOM 1429 N N . LEU A 1 181 ? -33.784 -29.655 4.158 1.00 56.38 181 LEU A N 1
ATOM 1430 C CA . LEU A 1 181 ? -32.513 -29.361 3.488 1.00 56.38 181 LEU A CA 1
ATOM 1431 C C . LEU A 1 181 ? -31.970 -30.695 2.959 1.00 56.38 181 LEU A C 1
ATOM 1433 O O . LEU A 1 181 ? -30.932 -31.184 3.394 1.00 56.38 181 LEU A O 1
ATOM 1437 N N . THR A 1 182 ? -32.722 -31.365 2.085 1.00 50.53 182 THR A N 1
ATOM 1438 C CA . THR A 1 182 ? -32.235 -32.594 1.451 1.00 50.53 182 THR A CA 1
ATOM 1439 C C . THR A 1 182 ? -31.264 -32.211 0.344 1.00 50.53 182 THR A C 1
ATOM 1441 O O . THR A 1 182 ? -31.677 -31.833 -0.751 1.00 50.53 182 THR A O 1
ATOM 1444 N N . GLN A 1 183 ? -29.970 -32.298 0.642 1.00 49.25 183 GLN A N 1
ATOM 1445 C CA . GLN A 1 183 ? -28.919 -32.339 -0.365 1.00 49.25 183 GLN A CA 1
ATOM 1446 C C . GLN A 1 183 ? -29.019 -33.699 -1.070 1.00 49.25 183 GLN A C 1
ATOM 1448 O O . GLN A 1 183 ? -28.559 -34.709 -0.544 1.00 49.25 183 GLN A O 1
ATOM 1453 N N . SER A 1 184 ? -29.689 -33.761 -2.221 1.00 46.91 184 SER A N 1
ATOM 1454 C CA . SER A 1 184 ? -29.570 -34.919 -3.108 1.00 46.91 184 SER A CA 1
ATOM 1455 C C . SER A 1 184 ? -28.219 -34.822 -3.815 1.00 46.91 184 SER A C 1
ATOM 1457 O O . SER A 1 184 ? -28.080 -34.056 -4.769 1.00 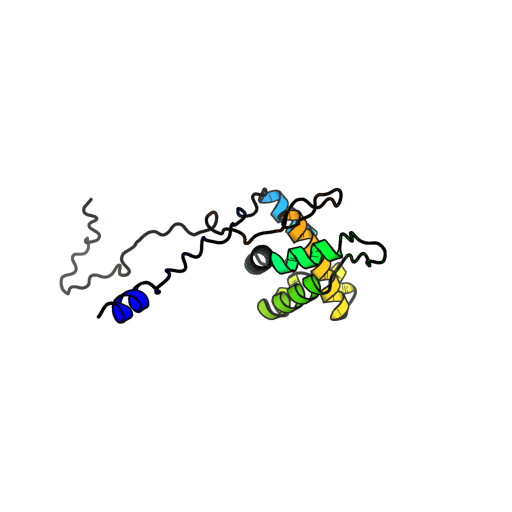46.91 184 SER A O 1
ATOM 1459 N N . THR A 1 185 ? -27.225 -35.521 -3.263 1.00 40.81 185 THR A N 1
ATOM 1460 C CA . THR A 1 185 ? -25.967 -35.872 -3.942 1.00 40.81 185 THR A CA 1
ATOM 1461 C C . THR A 1 185 ? -26.226 -36.721 -5.171 1.00 40.81 185 THR A C 1
ATOM 1463 O O . THR A 1 185 ? -27.051 -37.657 -5.041 1.00 40.81 185 THR A O 1
#

Sequence (185 aa):
ILVWFLTWSSVVSFTYAASPQHPFPNIPFSLFSDTVQSHFGTDVSLATVLAILFTLVENPDLLNLHFRQKNPQCSGENKTQVSGWIIALVNSLMTKIGDKRAETLFSERELGRHPDKKGRINLLSRKLDKIAICLKLSPYDSRGNYKEKLLPISHDEIEPAYVICTPSFICGTLDCQPRCLTQST

pLDDT: mean 86.79, std 15.66, range [40.81, 98.38]